Protein AF-A0AAE4AE62-F1 (afdb_monomer)

Structure (mmCIF, N/CA/C/O backbone):
data_AF-A0AAE4AE62-F1
#
_entry.id   AF-A0AAE4AE62-F1
#
loop_
_atom_site.group_PDB
_atom_site.id
_atom_site.type_symbol
_atom_site.label_atom_id
_atom_site.label_alt_id
_atom_site.label_comp_id
_atom_site.label_asym_id
_atom_site.label_entity_id
_atom_site.label_seq_id
_atom_site.pdbx_PDB_ins_code
_atom_site.Cartn_x
_atom_site.Cartn_y
_atom_site.Cartn_z
_atom_site.occupancy
_atom_site.B_iso_or_equiv
_atom_site.auth_seq_id
_atom_site.auth_comp_id
_atom_site.auth_asym_id
_atom_site.auth_atom_id
_atom_site.pdbx_PDB_model_num
ATOM 1 N N . MET A 1 1 ? 39.835 14.776 -26.359 1.00 42.72 1 MET A N 1
ATOM 2 C CA . MET A 1 1 ? 38.778 14.648 -25.340 1.00 42.72 1 MET A CA 1
ATOM 3 C C . MET A 1 1 ? 38.115 13.313 -25.581 1.00 42.72 1 MET A C 1
ATOM 5 O O . MET A 1 1 ? 37.508 13.139 -26.628 1.00 42.72 1 MET A O 1
ATOM 9 N N . SER A 1 2 ? 38.349 12.346 -24.704 1.00 44.84 2 SER A N 1
ATOM 10 C CA . SER A 1 2 ? 37.697 11.041 -24.767 1.00 44.84 2 SER A CA 1
ATOM 11 C C . SER A 1 2 ? 36.288 11.245 -24.219 1.00 44.84 2 SER A C 1
ATOM 13 O O . SER A 1 2 ? 36.142 11.428 -23.014 1.00 44.84 2 SER A O 1
ATOM 15 N N . GLY A 1 3 ? 35.283 11.349 -25.090 1.00 51.56 3 GLY A N 1
ATOM 16 C CA . GLY A 1 3 ? 33.893 11.339 -24.637 1.00 51.56 3 GLY A CA 1
ATOM 17 C C . GLY A 1 3 ? 33.632 9.995 -23.970 1.00 51.56 3 GLY A C 1
ATOM 18 O O . GLY A 1 3 ? 33.966 8.960 -24.553 1.00 51.56 3 GLY A O 1
ATOM 19 N N . GLU A 1 4 ? 33.123 9.997 -22.739 1.00 57.78 4 GLU A N 1
ATOM 20 C CA . GLU A 1 4 ? 32.576 8.764 -22.182 1.00 57.78 4 GLU A CA 1
ATOM 21 C C . GLU A 1 4 ? 31.488 8.258 -23.138 1.00 57.78 4 GLU A C 1
ATOM 23 O O . GLU A 1 4 ? 30.731 9.074 -23.671 1.00 57.78 4 GLU A O 1
ATOM 28 N N . PRO A 1 5 ? 31.436 6.945 -23.420 1.00 61.78 5 PRO A N 1
ATOM 29 C CA . PRO A 1 5 ? 30.383 6.398 -24.259 1.00 61.78 5 PRO A CA 1
ATOM 30 C C . PRO A 1 5 ? 29.024 6.750 -23.654 1.00 61.78 5 PRO A C 1
ATOM 32 O O . PRO A 1 5 ? 28.855 6.688 -22.435 1.00 61.78 5 PRO A O 1
ATOM 35 N N . GLU A 1 6 ? 28.080 7.115 -24.517 1.00 69.56 6 GLU A N 1
ATOM 36 C CA . GLU A 1 6 ? 26.687 7.361 -24.159 1.00 69.56 6 GLU A CA 1
ATOM 37 C C . GLU A 1 6 ? 26.155 6.157 -23.372 1.00 69.56 6 GLU A C 1
ATOM 39 O O . GLU A 1 6 ? 26.142 5.026 -23.866 1.00 69.56 6 GLU A O 1
ATOM 44 N N . ARG A 1 7 ? 25.813 6.372 -22.097 1.00 79.75 7 ARG A N 1
ATOM 45 C CA . ARG A 1 7 ? 25.319 5.304 -21.224 1.00 79.75 7 ARG A CA 1
ATOM 46 C C . ARG A 1 7 ? 23.818 5.427 -21.087 1.00 79.75 7 ARG A C 1
ATOM 48 O O . ARG A 1 7 ? 23.328 6.352 -20.443 1.00 79.75 7 ARG A O 1
ATOM 55 N N . HIS A 1 8 ? 23.111 4.459 -21.644 1.00 87.00 8 HIS A N 1
ATOM 56 C CA . HIS A 1 8 ? 21.685 4.303 -21.421 1.00 87.00 8 HIS A CA 1
ATOM 57 C C . HIS A 1 8 ? 21.413 3.606 -20.089 1.00 87.00 8 HIS A C 1
ATOM 59 O O . HIS A 1 8 ? 22.084 2.634 -19.730 1.00 87.00 8 HIS A O 1
ATOM 65 N N . VAL A 1 9 ? 20.401 4.097 -19.382 1.00 90.81 9 VAL A N 1
ATOM 66 C CA . VAL A 1 9 ? 19.820 3.480 -18.191 1.00 90.81 9 VAL A CA 1
ATOM 67 C C . VAL A 1 9 ? 18.365 3.169 -18.507 1.00 90.81 9 VAL A C 1
ATOM 69 O O . VAL A 1 9 ? 17.603 4.074 -18.838 1.00 90.81 9 VAL A O 1
ATOM 72 N N . ALA A 1 10 ? 17.978 1.900 -18.430 1.00 92.38 10 ALA A N 1
ATOM 73 C CA . ALA A 1 10 ? 16.589 1.495 -18.612 1.00 92.38 10 ALA A CA 1
ATOM 74 C C . ALA A 1 10 ? 15.890 1.340 -17.258 1.00 92.38 10 ALA A C 1
ATOM 76 O O . ALA A 1 10 ? 16.454 0.780 -16.318 1.00 92.38 10 ALA A O 1
ATOM 77 N N . PHE A 1 11 ? 14.646 1.792 -17.185 1.00 92.19 11 PHE A N 1
ATOM 78 C CA . PHE A 1 11 ? 13.755 1.642 -16.045 1.00 92.19 11 PHE A CA 1
ATOM 79 C C . PHE A 1 11 ? 12.583 0.771 -16.470 1.00 92.19 11 PHE A C 1
ATOM 81 O O . PHE A 1 11 ? 11.890 1.110 -17.422 1.00 92.19 11 PHE A O 1
ATOM 88 N N . VAL A 1 12 ? 12.382 -0.341 -15.774 1.00 91.38 12 VAL A N 1
ATOM 89 C CA . VAL A 1 12 ? 11.235 -1.236 -15.919 1.00 91.38 12 VAL A CA 1
ATOM 90 C C . VAL A 1 12 ? 10.326 -0.994 -14.723 1.00 91.38 12 VAL A C 1
ATOM 92 O O . VAL A 1 12 ? 10.722 -1.262 -13.588 1.00 91.38 12 VAL A O 1
ATOM 95 N N . VAL A 1 13 ? 9.139 -0.449 -14.961 1.00 89.06 13 VAL A N 1
ATOM 96 C CA . VAL A 1 13 ? 8.223 -0.007 -13.904 1.00 89.06 13 VAL A CA 1
ATOM 97 C C . VAL A 1 13 ? 6.939 -0.812 -13.985 1.00 89.06 13 VAL A C 1
ATOM 99 O O . VAL A 1 13 ? 6.422 -1.051 -15.074 1.00 89.06 13 VAL A O 1
ATOM 102 N N . GLU A 1 14 ? 6.445 -1.257 -12.832 1.00 84.38 14 GLU A N 1
ATOM 103 C CA . GLU A 1 14 ? 5.113 -1.848 -12.745 1.00 84.38 14 GLU A CA 1
ATOM 104 C C . GLU A 1 14 ? 4.047 -0.779 -13.013 1.00 84.38 14 GLU A C 1
ATOM 106 O O . GLU A 1 14 ? 3.964 0.227 -12.302 1.00 84.38 14 GLU A O 1
ATOM 111 N N . ASP A 1 15 ? 3.245 -1.005 -14.051 1.00 78.25 15 ASP A N 1
ATOM 112 C CA . ASP A 1 15 ? 2.165 -0.116 -14.450 1.00 78.25 15 ASP A CA 1
ATOM 113 C C . ASP A 1 15 ? 1.020 -0.175 -13.436 1.00 78.25 15 ASP A C 1
ATOM 115 O O . ASP A 1 15 ? 0.663 -1.232 -12.895 1.00 78.25 15 ASP A O 1
ATOM 119 N N . TRP A 1 16 ? 0.419 0.990 -13.216 1.00 69.44 16 TRP A N 1
ATOM 120 C CA . TRP A 1 16 ? -0.819 1.132 -12.470 1.00 69.44 16 TRP A CA 1
ATOM 121 C C . TRP A 1 16 ? -1.989 1.164 -13.449 1.00 69.44 16 TRP A C 1
ATOM 123 O O . TRP A 1 16 ? -1.907 1.733 -14.534 1.00 69.44 16 TRP A O 1
ATOM 133 N N . ASP A 1 17 ? -3.082 0.528 -13.063 1.00 63.50 17 ASP A N 1
ATOM 134 C CA . ASP A 1 17 ? -4.371 0.679 -13.710 1.00 63.50 17 ASP A CA 1
ATOM 135 C C . ASP A 1 17 ? -4.960 2.024 -13.260 1.00 63.50 17 ASP A C 1
ATOM 137 O O . ASP A 1 17 ? -5.364 2.175 -12.106 1.00 63.50 17 ASP A O 1
ATOM 141 N N . ASP A 1 18 ? -4.955 3.012 -14.158 1.00 61.44 18 ASP A N 1
ATOM 142 C CA . ASP A 1 18 ? -5.393 4.389 -13.878 1.00 61.44 18 ASP A CA 1
ATOM 143 C C . ASP A 1 18 ? -6.873 4.483 -13.470 1.00 61.44 18 ASP A C 1
ATOM 145 O O . ASP A 1 18 ? -7.277 5.432 -12.799 1.00 61.44 18 ASP A O 1
ATOM 149 N N . GLU A 1 19 ? -7.704 3.516 -13.872 1.00 55.38 19 GLU A N 1
ATOM 150 C CA . GLU A 1 19 ? -9.127 3.508 -13.520 1.00 55.38 19 GLU A CA 1
ATOM 151 C C . GLU A 1 19 ? -9.350 3.034 -12.085 1.00 55.38 19 GLU A C 1
ATOM 153 O O . GLU A 1 19 ? -10.320 3.434 -11.435 1.00 55.38 19 GLU A O 1
ATOM 158 N N . THR A 1 20 ? -8.473 2.162 -11.590 1.00 56.25 20 THR A N 1
ATOM 159 C CA . THR A 1 20 ? -8.689 1.458 -10.323 1.00 56.25 20 THR A CA 1
ATOM 160 C C . THR A 1 20 ? -7.623 1.708 -9.275 1.00 56.25 20 THR A C 1
ATOM 162 O O . THR A 1 20 ? -7.789 1.242 -8.146 1.00 56.25 20 THR A O 1
ATOM 165 N N . GLU A 1 21 ? -6.589 2.476 -9.626 1.00 58.06 21 GLU A N 1
ATOM 166 C CA . GLU A 1 21 ? -5.422 2.799 -8.803 1.00 58.06 21 GLU A CA 1
ATOM 167 C C . GLU A 1 21 ? -4.756 1.531 -8.240 1.00 58.06 21 GLU A C 1
ATOM 169 O O . GLU A 1 21 ? -4.328 1.475 -7.088 1.00 58.06 21 GLU A O 1
ATOM 174 N N . ARG A 1 22 ? -4.691 0.469 -9.051 1.00 60.53 22 ARG A N 1
ATOM 175 C CA . ARG A 1 22 ? -4.205 -0.867 -8.658 1.00 60.53 22 ARG A CA 1
ATOM 176 C C . ARG A 1 22 ? -3.077 -1.338 -9.568 1.00 60.53 22 ARG A C 1
ATOM 178 O O . ARG A 1 22 ? -2.918 -0.830 -10.667 1.00 60.53 22 ARG A O 1
ATOM 185 N N . LEU A 1 23 ? -2.284 -2.319 -9.135 1.00 63.97 23 LEU A N 1
ATOM 186 C CA . LEU A 1 23 ? -1.161 -2.812 -9.941 1.00 63.97 23 LEU A CA 1
ATOM 187 C C . LEU A 1 23 ? -1.691 -3.610 -11.136 1.00 63.97 23 LEU A C 1
ATOM 189 O O . LEU A 1 23 ? -2.383 -4.617 -10.965 1.00 63.97 23 LEU A O 1
ATOM 193 N N . ALA A 1 24 ? -1.349 -3.199 -12.354 1.00 65.88 24 ALA A N 1
ATOM 194 C CA . ALA A 1 24 ? -1.834 -3.845 -13.572 1.00 65.88 24 ALA A CA 1
ATOM 195 C C . ALA A 1 24 ? -1.176 -5.214 -13.814 1.00 65.88 24 ALA A C 1
ATOM 197 O O . ALA A 1 24 ? -1.647 -5.981 -14.657 1.00 65.88 24 ALA A O 1
ATOM 198 N N . ALA A 1 25 ? -0.112 -5.539 -13.060 1.00 71.69 25 ALA A N 1
ATOM 199 C CA . ALA A 1 25 ? 0.750 -6.699 -13.284 1.00 71.69 25 ALA A CA 1
ATOM 200 C C . ALA A 1 25 ? 1.355 -6.728 -14.697 1.00 71.69 25 ALA A C 1
ATOM 202 O O . ALA A 1 25 ? 1.573 -7.784 -15.298 1.00 71.69 25 ALA A O 1
ATOM 203 N N . ARG A 1 26 ? 1.582 -5.530 -15.224 1.00 81.31 26 ARG A N 1
ATOM 204 C CA . ARG A 1 26 ? 2.147 -5.242 -16.530 1.00 81.31 26 ARG A CA 1
ATOM 205 C C . ARG A 1 26 ? 3.194 -4.162 -16.357 1.00 81.31 26 ARG A C 1
ATOM 207 O O . ARG A 1 26 ? 3.229 -3.498 -15.323 1.00 81.31 26 ARG A O 1
ATOM 214 N N . PHE A 1 27 ? 4.080 -4.065 -17.330 1.00 87.69 27 PHE A N 1
ATOM 215 C CA . PHE A 1 27 ? 5.293 -3.289 -17.194 1.00 87.69 27 PHE A CA 1
ATOM 216 C C . PHE A 1 27 ? 5.465 -2.352 -18.370 1.00 87.69 27 PHE A C 1
ATOM 218 O O . PHE A 1 27 ? 5.236 -2.724 -19.527 1.00 87.69 27 PHE A O 1
ATOM 225 N N . SER A 1 28 ? 5.947 -1.162 -18.049 1.00 90.69 28 SER A N 1
ATOM 226 C CA . SER A 1 28 ? 6.454 -0.205 -19.010 1.00 90.69 28 SER A CA 1
ATOM 227 C C . SER A 1 28 ? 7.961 -0.075 -18.880 1.00 90.69 28 SER A C 1
ATOM 229 O O . SER A 1 28 ? 8.550 -0.293 -17.815 1.00 90.69 28 SER A O 1
ATOM 231 N N . VAL A 1 29 ? 8.602 0.250 -20.000 1.00 93.56 29 VAL A N 1
ATOM 232 C CA . VAL A 1 29 ? 10.033 0.536 -20.035 1.00 93.56 29 VAL A CA 1
ATOM 233 C C . VAL A 1 29 ? 10.259 1.967 -20.489 1.00 93.56 29 VAL A C 1
ATOM 235 O O . VAL A 1 29 ? 9.702 2.388 -21.498 1.00 93.56 29 VAL A O 1
ATOM 238 N N . THR A 1 30 ? 11.141 2.686 -19.805 1.00 93.75 30 THR A N 1
ATOM 239 C CA . THR A 1 30 ? 11.681 3.968 -20.275 1.00 93.75 30 THR A CA 1
ATOM 240 C C . THR A 1 30 ? 13.199 3.900 -20.259 1.00 93.75 30 THR A C 1
ATOM 242 O O . THR A 1 30 ? 13.797 3.387 -19.314 1.00 93.75 30 THR A O 1
ATOM 245 N N . VAL A 1 31 ? 13.843 4.412 -21.304 1.00 92.06 31 VAL A N 1
ATOM 246 C CA . VAL A 1 31 ? 15.303 4.515 -21.388 1.00 92.06 31 VAL A CA 1
ATOM 247 C C . VAL A 1 31 ? 15.700 5.974 -21.255 1.00 92.06 31 VAL A C 1
ATOM 249 O O . VAL A 1 31 ? 15.157 6.826 -21.950 1.00 92.06 31 VAL A O 1
ATOM 252 N N . GLN A 1 32 ? 16.658 6.254 -20.377 1.00 91.06 32 GLN A N 1
ATOM 253 C CA . GLN A 1 32 ? 17.258 7.572 -20.200 1.00 91.06 32 GLN A CA 1
ATOM 254 C C . GLN A 1 32 ? 18.726 7.549 -20.620 1.00 91.06 32 GLN A C 1
ATOM 256 O O . GLN A 1 32 ? 19.455 6.591 -20.349 1.00 91.06 32 GLN A O 1
ATOM 261 N N . VAL A 1 33 ? 19.169 8.630 -21.249 1.00 85.44 33 VAL A N 1
ATOM 262 C CA . VAL A 1 33 ? 20.564 8.919 -21.560 1.00 85.44 33 VAL A CA 1
ATOM 263 C C . VAL A 1 33 ? 21.187 9.582 -20.337 1.00 85.44 33 VAL A C 1
ATOM 265 O O . VAL A 1 33 ? 20.749 10.633 -19.866 1.00 85.44 33 VAL A O 1
ATOM 268 N N . ARG A 1 34 ? 22.219 8.955 -19.768 1.00 76.12 34 ARG A N 1
ATOM 269 C CA . ARG A 1 34 ? 22.852 9.458 -18.548 1.00 76.12 34 ARG A CA 1
ATOM 270 C C . ARG A 1 34 ? 23.469 10.839 -18.784 1.00 76.12 34 ARG A C 1
ATOM 272 O O . ARG A 1 34 ? 24.372 10.985 -19.599 1.00 76.12 34 ARG A O 1
ATOM 279 N N . GLY A 1 35 ? 23.055 11.811 -17.972 1.00 71.62 35 GLY A N 1
ATOM 280 C CA . GLY A 1 35 ? 23.570 13.184 -18.020 1.00 71.62 35 GLY A CA 1
ATOM 281 C C . GLY A 1 35 ? 22.724 14.142 -18.857 1.00 71.62 35 GLY A C 1
ATOM 282 O O . GLY A 1 35 ? 23.016 15.335 -18.867 1.00 71.62 35 GLY A O 1
ATOM 283 N N . GLU A 1 36 ? 21.655 13.653 -19.485 1.00 75.12 36 GLU A N 1
ATOM 284 C CA . GLU A 1 36 ? 20.690 14.476 -20.207 1.00 75.12 36 GLU A CA 1
ATOM 285 C C . GLU A 1 36 ? 19.349 14.461 -19.471 1.00 75.12 36 GLU A C 1
ATOM 287 O O . GLU A 1 36 ? 18.783 13.404 -19.215 1.00 75.12 36 GLU A O 1
ATOM 292 N N . ALA A 1 37 ? 18.841 15.641 -19.105 1.00 63.50 37 ALA A N 1
ATOM 293 C CA . ALA A 1 37 ? 17.560 15.752 -18.401 1.00 63.50 37 ALA A CA 1
ATOM 294 C C . ALA A 1 37 ? 16.364 15.360 -19.291 1.00 63.50 37 ALA A C 1
ATOM 296 O O . ALA A 1 37 ? 15.383 14.827 -18.783 1.00 63.50 37 ALA A O 1
ATOM 297 N N . ASP A 1 38 ? 16.488 15.573 -20.605 1.00 69.00 38 ASP A N 1
ATOM 298 C CA . ASP A 1 38 ? 15.434 15.339 -21.602 1.00 69.00 38 ASP A CA 1
ATOM 299 C C . ASP A 1 38 ? 15.824 14.267 -22.644 1.00 69.00 38 ASP A C 1
ATOM 301 O O . ASP A 1 38 ? 15.109 14.045 -23.622 1.00 69.00 38 ASP A O 1
ATOM 305 N N . GLY A 1 39 ? 16.972 13.607 -22.457 1.00 70.69 39 GLY A N 1
ATOM 306 C CA . GLY A 1 39 ? 17.463 12.553 -23.341 1.00 70.69 39 GLY A CA 1
ATOM 307 C C . GLY A 1 39 ? 16.863 11.219 -22.928 1.00 70.69 39 GLY A C 1
ATOM 308 O O . GLY A 1 39 ? 17.369 10.557 -22.027 1.00 70.69 39 GLY A O 1
ATOM 309 N N . GLY A 1 40 ? 15.758 10.815 -23.542 1.00 84.69 40 GLY A N 1
ATOM 310 C CA . GLY A 1 40 ? 15.146 9.523 -23.259 1.00 84.69 40 GLY A CA 1
ATOM 311 C C . GLY A 1 40 ? 14.084 9.131 -24.272 1.00 84.69 40 GLY A C 1
ATOM 312 O O . GLY A 1 40 ? 13.625 9.950 -25.068 1.00 84.69 40 GLY A O 1
ATOM 313 N N . PHE A 1 41 ? 13.708 7.857 -24.260 1.00 90.81 41 PHE A N 1
ATOM 314 C CA . PHE A 1 41 ? 12.634 7.336 -25.097 1.00 90.81 41 PHE A CA 1
ATOM 315 C C . PHE A 1 41 ? 11.856 6.234 -24.386 1.00 90.81 41 PHE A C 1
ATOM 317 O O . PHE A 1 41 ? 12.392 5.480 -23.568 1.00 90.81 41 PHE A O 1
ATOM 324 N N . ASP A 1 42 ? 10.578 6.140 -24.737 1.00 93.06 42 ASP A N 1
ATOM 325 C CA . ASP A 1 42 ? 9.689 5.111 -24.223 1.00 93.06 42 ASP A CA 1
ATOM 326 C C . ASP A 1 42 ? 9.873 3.797 -24.984 1.00 93.06 42 ASP A C 1
ATOM 328 O O . ASP A 1 42 ? 10.040 3.759 -26.207 1.00 93.06 42 ASP A O 1
ATOM 332 N N . GLY A 1 43 ? 9.841 2.709 -24.227 1.00 92.25 43 GLY A N 1
ATOM 333 C CA . GLY A 1 43 ? 9.811 1.342 -24.709 1.00 92.25 43 GLY A CA 1
ATOM 334 C C . GLY A 1 43 ? 8.394 0.762 -24.730 1.00 92.25 43 GLY A C 1
ATOM 335 O O . GLY A 1 43 ? 7.409 1.506 -24.786 1.00 92.25 43 GLY A O 1
ATOM 336 N N . PRO A 1 44 ? 8.270 -0.577 -24.720 1.00 89.44 44 PRO A N 1
ATOM 337 C CA . PRO A 1 44 ? 6.976 -1.234 -24.631 1.00 89.44 44 PRO A CA 1
ATOM 338 C C . PRO A 1 44 ? 6.264 -0.856 -23.330 1.00 89.44 44 PRO A C 1
ATOM 340 O O . PRO A 1 44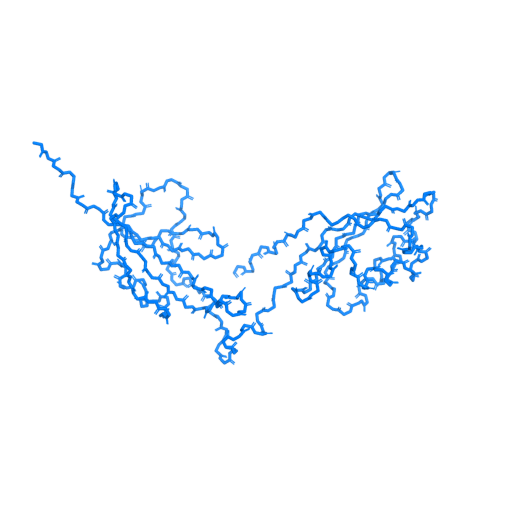 ? 6.893 -0.565 -22.311 1.00 89.44 44 PRO A O 1
ATOM 343 N N . ARG A 1 45 ? 4.936 -0.869 -23.394 1.00 90.31 45 ARG A N 1
ATOM 344 C CA . ARG A 1 45 ? 4.019 -0.643 -22.275 1.00 90.31 45 ARG A CA 1
ATOM 345 C C . ARG A 1 45 ? 3.041 -1.798 -22.231 1.00 90.31 45 ARG A C 1
ATOM 347 O O . ARG A 1 45 ? 2.800 -2.407 -23.274 1.00 90.31 45 ARG A O 1
ATOM 354 N N . ASP A 1 46 ? 2.440 -2.043 -21.073 1.00 82.69 46 ASP A N 1
ATOM 355 C CA . ASP A 1 46 ? 1.389 -3.052 -20.947 1.00 82.69 46 ASP A CA 1
ATOM 356 C C . ASP A 1 46 ? 1.876 -4.492 -21.251 1.00 82.69 46 ASP A C 1
ATOM 358 O O . ASP A 1 46 ? 1.086 -5.367 -21.611 1.00 82.69 46 ASP A O 1
ATOM 362 N N . VAL A 1 47 ? 3.183 -4.756 -21.107 1.00 83.75 47 VAL A N 1
ATOM 363 C CA . VAL A 1 47 ? 3.801 -6.056 -21.432 1.00 83.75 47 VAL A CA 1
ATOM 364 C C . VAL A 1 47 ? 4.154 -6.869 -20.179 1.00 83.75 47 VAL A C 1
ATOM 366 O O . VAL A 1 47 ? 4.307 -6.306 -19.091 1.00 83.75 47 VAL A O 1
ATOM 369 N N . PRO A 1 48 ? 4.298 -8.204 -20.285 1.00 85.06 48 PRO A N 1
ATOM 370 C CA . PRO A 1 48 ? 4.830 -9.025 -19.200 1.00 85.06 48 PRO A CA 1
ATOM 371 C C . PRO A 1 48 ? 6.252 -8.609 -18.788 1.00 85.06 48 PRO A C 1
ATOM 373 O O . PRO A 1 48 ? 7.044 -8.159 -19.615 1.00 85.06 48 PRO A O 1
ATOM 376 N N . LEU A 1 49 ? 6.610 -8.844 -17.520 1.00 84.81 49 LEU A N 1
ATOM 377 C CA . LEU A 1 49 ? 7.916 -8.463 -16.964 1.00 84.81 49 LEU A CA 1
ATOM 378 C C . LEU A 1 49 ? 9.106 -9.010 -17.761 1.00 84.81 49 LEU A C 1
ATOM 380 O O . LEU A 1 49 ? 10.061 -8.284 -18.012 1.00 84.81 49 LEU A O 1
ATOM 384 N N . GLU A 1 50 ? 9.055 -10.282 -18.154 1.00 87.12 50 GLU A N 1
ATOM 385 C CA . GLU A 1 50 ? 10.147 -10.922 -18.899 1.00 87.12 50 GLU A CA 1
ATOM 386 C C . GLU A 1 50 ? 10.373 -10.260 -20.263 1.00 87.12 50 GLU A C 1
ATOM 388 O O . GLU A 1 50 ? 11.514 -10.075 -20.686 1.00 87.12 50 GLU A O 1
ATOM 393 N N . GLU A 1 51 ? 9.295 -9.837 -20.928 1.00 89.56 51 GLU A N 1
ATOM 394 C CA . GLU A 1 51 ? 9.373 -9.103 -22.192 1.00 89.56 51 GLU A CA 1
ATOM 395 C C . GLU A 1 51 ? 9.983 -7.711 -21.979 1.00 89.56 51 GLU A C 1
ATOM 397 O O . GLU A 1 51 ? 10.906 -7.323 -22.700 1.00 89.56 51 GLU A O 1
ATOM 402 N N . ALA A 1 52 ? 9.540 -6.994 -20.941 1.00 91.75 52 ALA A N 1
ATOM 403 C CA . ALA A 1 52 ? 10.102 -5.699 -20.564 1.00 91.75 52 ALA A CA 1
ATOM 404 C C . ALA A 1 52 ? 11.603 -5.792 -20.225 1.00 91.75 52 ALA A C 1
ATOM 406 O O . ALA A 1 52 ? 12.405 -4.991 -20.711 1.00 91.75 52 ALA A O 1
ATOM 407 N N . LEU A 1 53 ? 12.005 -6.795 -19.436 1.00 91.25 53 LEU A N 1
ATOM 408 C CA . LEU A 1 53 ? 13.397 -7.036 -19.050 1.00 91.25 53 LEU A CA 1
ATOM 409 C C . LEU A 1 53 ? 14.276 -7.400 -20.245 1.00 91.25 53 LEU A C 1
ATOM 411 O O . LEU A 1 53 ? 15.387 -6.876 -20.360 1.00 91.25 53 LEU A O 1
ATOM 415 N N . ALA A 1 54 ? 13.803 -8.286 -21.124 1.00 91.94 54 ALA A N 1
ATOM 416 C CA . ALA A 1 54 ? 14.524 -8.650 -22.339 1.00 91.94 54 ALA A CA 1
ATOM 417 C C . ALA A 1 54 ? 14.759 -7.413 -23.215 1.00 91.94 54 ALA A C 1
ATOM 419 O O . ALA A 1 54 ? 15.899 -7.109 -23.567 1.00 91.94 54 ALA A O 1
ATOM 420 N N . TRP A 1 55 ? 13.701 -6.637 -23.468 1.00 94.81 55 TRP A N 1
ATOM 421 C CA . TRP A 1 55 ? 1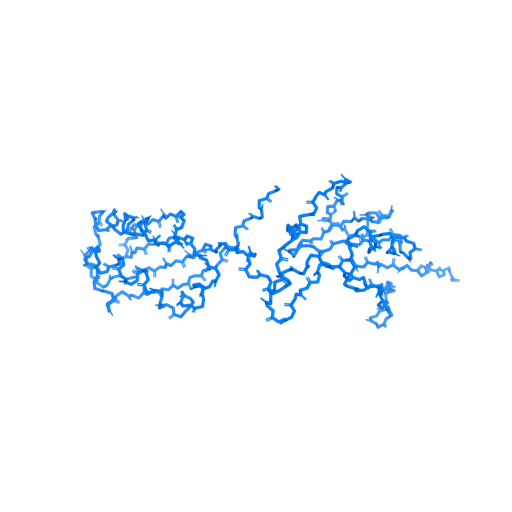3.782 -5.425 -24.278 1.00 94.81 55 TRP A CA 1
ATOM 422 C C . TRP A 1 55 ? 14.731 -4.374 -23.677 1.00 94.81 55 TRP A C 1
ATOM 424 O O . TRP A 1 55 ? 15.510 -3.754 -24.409 1.00 94.81 55 TRP A O 1
ATOM 434 N N . ALA A 1 56 ? 14.697 -4.189 -22.351 1.00 94.19 56 ALA A N 1
ATOM 435 C CA . ALA A 1 56 ? 15.544 -3.239 -21.631 1.00 94.19 56 ALA A CA 1
ATOM 436 C C . ALA A 1 56 ? 17.032 -3.619 -21.698 1.00 94.19 56 ALA A C 1
ATOM 438 O O . ALA A 1 56 ? 17.879 -2.774 -21.997 1.00 94.19 56 ALA A O 1
ATOM 439 N N . ARG A 1 57 ? 17.355 -4.900 -21.473 1.00 93.31 57 ARG A N 1
ATOM 440 C CA . ARG A 1 57 ? 18.735 -5.422 -21.471 1.00 93.31 57 ARG A CA 1
ATOM 441 C C . ARG A 1 57 ? 19.409 -5.365 -22.839 1.00 93.31 57 ARG A C 1
ATOM 443 O O . ARG A 1 57 ? 20.629 -5.263 -22.910 1.00 93.31 57 ARG A O 1
ATOM 450 N N . GLU A 1 58 ? 18.638 -5.399 -23.921 1.00 93.31 58 GLU A N 1
ATOM 451 C CA . GLU A 1 58 ? 19.162 -5.189 -25.276 1.00 93.31 58 GLU A CA 1
ATOM 452 C C . GLU A 1 58 ? 19.641 -3.748 -25.523 1.00 93.31 58 GLU A C 1
ATOM 454 O O . GLU A 1 58 ? 20.426 -3.512 -26.440 1.00 93.31 58 GLU A O 1
ATOM 459 N N . ARG A 1 59 ? 19.153 -2.774 -24.742 1.00 93.56 59 ARG A N 1
ATOM 460 C CA . ARG A 1 59 ? 19.318 -1.333 -25.016 1.00 93.56 59 ARG A CA 1
ATOM 461 C C . ARG A 1 59 ? 20.127 -0.587 -23.964 1.00 93.56 59 ARG A C 1
ATOM 463 O O . ARG A 1 59 ? 20.659 0.482 -24.264 1.00 93.56 59 ARG A O 1
ATOM 470 N N . ALA A 1 60 ? 20.233 -1.141 -22.761 1.00 91.19 60 ALA A N 1
ATOM 471 C CA . ALA A 1 60 ? 20.972 -0.560 -21.654 1.00 91.19 60 ALA A CA 1
ATOM 472 C C . ALA A 1 60 ? 21.752 -1.637 -20.889 1.00 91.19 60 ALA A C 1
ATOM 474 O O . ALA A 1 60 ? 21.236 -2.717 -20.601 1.00 91.19 60 ALA A O 1
ATOM 475 N N . THR A 1 61 ? 22.995 -1.325 -20.512 1.00 89.06 61 THR A N 1
ATOM 476 C CA . THR A 1 61 ? 23.783 -2.181 -19.606 1.00 89.06 61 THR A CA 1
ATOM 477 C C . THR A 1 61 ? 23.338 -2.018 -18.155 1.00 89.06 61 THR A C 1
ATOM 479 O O . THR A 1 61 ? 23.451 -2.952 -17.362 1.00 89.06 61 THR A O 1
ATOM 482 N N . VAL A 1 62 ? 22.774 -0.857 -17.817 1.00 90.69 62 VAL A N 1
ATOM 483 C CA . VAL A 1 62 ? 22.175 -0.551 -16.518 1.00 90.69 62 VAL A CA 1
ATOM 484 C C . VAL A 1 62 ? 20.664 -0.656 -16.662 1.00 90.69 62 VAL A C 1
ATOM 486 O O . VAL A 1 62 ? 20.052 0.109 -17.406 1.00 90.69 62 VAL A O 1
ATOM 489 N N . VAL A 1 63 ? 20.058 -1.598 -15.948 1.00 92.38 63 VAL A N 1
ATOM 490 C CA . VAL A 1 63 ? 18.606 -1.789 -15.939 1.00 92.38 63 VAL A CA 1
ATOM 491 C C . VAL A 1 63 ? 18.139 -1.775 -14.497 1.00 92.38 63 VAL A C 1
ATOM 493 O O . VAL A 1 63 ? 18.646 -2.550 -13.683 1.00 92.38 63 VAL A O 1
ATOM 496 N N . TYR A 1 64 ? 17.180 -0.912 -14.189 1.00 91.88 64 TYR A N 1
ATOM 497 C CA . TYR A 1 64 ? 16.516 -0.862 -12.900 1.00 91.88 64 TYR A CA 1
ATOM 498 C C . TYR A 1 64 ? 15.087 -1.370 -13.017 1.00 91.88 64 TYR A C 1
ATOM 500 O O . TYR A 1 64 ? 14.362 -0.964 -13.918 1.00 91.88 64 TYR A O 1
ATOM 508 N N . VAL A 1 65 ? 14.678 -2.227 -12.087 1.00 88.69 65 VAL A N 1
ATOM 509 C CA . VAL A 1 65 ? 13.283 -2.651 -11.934 1.00 88.69 65 VAL A CA 1
ATOM 510 C C . VAL A 1 65 ? 12.701 -1.928 -10.731 1.00 88.69 65 VAL A C 1
ATOM 512 O O . VAL A 1 65 ? 13.348 -1.890 -9.684 1.00 88.69 65 VAL A O 1
ATOM 515 N N . GLN A 1 66 ? 11.510 -1.351 -10.868 1.00 86.69 66 GLN A N 1
ATOM 516 C CA . GLN A 1 66 ? 10.792 -0.683 -9.788 1.00 86.69 66 GLN A CA 1
ATOM 517 C C . GLN A 1 66 ? 9.453 -1.377 -9.526 1.00 86.69 66 GLN A C 1
ATOM 519 O O . GLN A 1 66 ? 8.562 -1.355 -10.372 1.00 86.69 66 GLN A O 1
ATOM 524 N N . LEU A 1 67 ? 9.314 -1.951 -8.329 1.00 76.88 67 LEU A N 1
ATOM 525 C CA . LEU A 1 67 ? 8.110 -2.635 -7.837 1.00 76.88 67 LEU A CA 1
ATOM 526 C C . LEU A 1 67 ? 7.765 -2.103 -6.453 1.00 76.88 67 LEU A C 1
ATOM 528 O O . LEU A 1 67 ? 8.634 -2.038 -5.583 1.00 76.88 67 LEU A O 1
ATOM 532 N N . GLY A 1 68 ? 6.505 -1.727 -6.231 1.00 68.81 68 GLY A N 1
ATOM 533 C CA . GLY A 1 68 ? 6.026 -1.343 -4.897 1.00 68.81 68 GLY A CA 1
ATOM 534 C C . GLY A 1 68 ? 6.840 -0.241 -4.198 1.00 68.81 68 GLY A C 1
ATOM 535 O O . GLY A 1 68 ? 6.881 -0.203 -2.974 1.00 68.81 68 GLY A O 1
ATOM 536 N N . GLY A 1 69 ? 7.515 0.632 -4.956 1.00 70.06 69 GLY A N 1
ATOM 537 C CA . GLY A 1 69 ? 8.372 1.698 -4.421 1.00 70.06 69 GLY A CA 1
ATOM 538 C C . GLY A 1 69 ? 9.820 1.296 -4.108 1.00 70.06 69 GLY A C 1
ATOM 539 O O . GLY A 1 69 ? 10.624 2.171 -3.796 1.00 70.06 69 GLY A O 1
ATOM 540 N N . GLN A 1 70 ? 10.182 0.019 -4.240 1.00 76.88 70 GLN A N 1
ATOM 541 C CA . GLN A 1 70 ? 11.563 -0.456 -4.136 1.00 76.88 70 GLN A CA 1
ATOM 542 C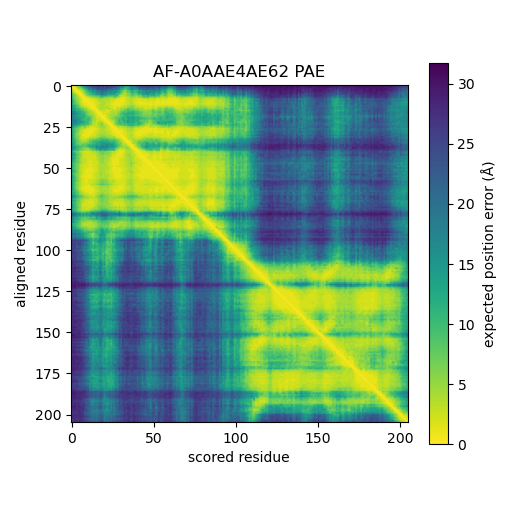 C . GLN A 1 70 ? 12.195 -0.589 -5.529 1.00 76.88 70 GLN A C 1
ATOM 544 O O . GLN A 1 70 ? 11.497 -0.735 -6.536 1.00 76.88 70 GLN A O 1
ATOM 549 N N . ARG A 1 71 ? 13.528 -0.480 -5.590 1.00 84.56 71 ARG A N 1
ATOM 550 C CA . ARG A 1 71 ? 14.321 -0.549 -6.820 1.00 84.56 71 ARG A CA 1
ATOM 551 C C . ARG A 1 71 ? 15.342 -1.680 -6.734 1.00 84.56 71 ARG A C 1
ATOM 553 O O . ARG A 1 71 ? 16.004 -1.829 -5.711 1.00 84.56 71 ARG A O 1
ATOM 560 N N . TRP A 1 72 ? 15.515 -2.397 -7.838 1.00 88.12 72 TRP A N 1
ATOM 561 C CA . TRP A 1 72 ? 16.503 -3.464 -7.999 1.00 88.12 72 TRP A CA 1
ATOM 562 C C . TRP A 1 72 ? 17.323 -3.272 -9.269 1.00 88.12 72 TRP A C 1
ATOM 564 O O . TRP A 1 72 ? 16.843 -2.688 -10.239 1.00 88.12 72 TRP A O 1
ATOM 574 N N . SER A 1 73 ? 18.542 -3.807 -9.293 1.00 91.25 73 SER A N 1
ATOM 575 C CA . SER A 1 73 ? 19.404 -3.816 -10.474 1.00 91.25 73 SER A CA 1
ATOM 576 C C . SER A 1 73 ? 19.286 -5.132 -11.246 1.00 91.25 73 SER A C 1
ATOM 578 O O . SER A 1 73 ? 19.639 -6.191 -10.735 1.00 91.25 73 SER A O 1
ATOM 580 N N . ALA A 1 74 ? 18.816 -5.069 -12.491 1.00 90.44 74 ALA A N 1
ATOM 581 C CA . ALA A 1 74 ? 18.632 -6.213 -13.389 1.00 90.44 74 ALA A CA 1
ATOM 582 C C . ALA A 1 74 ? 19.545 -6.179 -14.629 1.00 90.44 74 ALA A C 1
ATOM 584 O O . ALA A 1 74 ? 19.432 -7.052 -15.498 1.00 90.44 74 ALA A O 1
ATOM 585 N N . GLY A 1 75 ? 20.407 -5.163 -14.731 1.00 86.62 75 GLY A N 1
ATOM 586 C CA . GLY A 1 75 ? 21.357 -4.985 -15.827 1.00 86.62 75 GLY A CA 1
ATOM 587 C C . GLY A 1 75 ? 22.640 -5.798 -15.648 1.00 86.62 75 GLY A C 1
ATOM 588 O O . GLY A 1 75 ? 22.880 -6.400 -14.601 1.00 86.62 75 GLY A O 1
ATOM 589 N N . SER A 1 76 ? 23.487 -5.790 -16.676 1.00 84.62 76 SER A N 1
ATOM 590 C CA . SER A 1 76 ? 24.841 -6.353 -16.611 1.00 84.62 76 SER A CA 1
ATOM 591 C C . SER A 1 76 ? 25.808 -5.464 -15.815 1.00 84.62 76 SER A C 1
ATOM 593 O O . SER A 1 76 ? 26.791 -5.958 -15.264 1.00 84.62 76 SER A O 1
ATOM 595 N N . GLU A 1 77 ? 25.513 -4.166 -15.702 1.00 83.56 77 GLU A N 1
ATOM 596 C CA . GLU A 1 77 ? 26.196 -3.219 -14.822 1.00 83.56 77 GLU A CA 1
ATOM 597 C C . GLU A 1 77 ? 25.352 -2.943 -13.571 1.00 83.56 77 GLU A C 1
ATOM 599 O O . GLU A 1 77 ? 24.436 -2.123 -13.581 1.00 83.56 77 GLU A O 1
ATOM 604 N N . SER A 1 78 ? 25.695 -3.597 -12.460 1.00 60.91 78 SER A N 1
ATOM 605 C CA . SER A 1 78 ? 24.967 -3.477 -11.189 1.00 60.91 78 SER A CA 1
ATOM 606 C C . SER A 1 78 ? 25.443 -2.351 -10.262 1.00 60.91 78 SER A C 1
ATOM 608 O O . SER A 1 78 ? 24.866 -2.125 -9.205 1.00 60.91 78 SER A O 1
ATOM 610 N N . ARG A 1 79 ? 26.502 -1.618 -10.633 1.00 58.03 79 ARG A N 1
ATOM 611 C CA . ARG A 1 79 ? 27.247 -0.720 -9.724 1.00 58.03 79 ARG A CA 1
ATOM 612 C C . ARG A 1 79 ? 27.074 0.778 -9.986 1.00 58.03 79 ARG A C 1
ATOM 614 O O . ARG A 1 79 ? 27.984 1.549 -9.683 1.00 58.03 79 ARG A O 1
ATOM 621 N N . VAL A 1 80 ? 25.963 1.211 -10.575 1.00 58.44 80 VAL A N 1
ATOM 622 C CA . VAL A 1 80 ? 25.781 2.646 -10.867 1.00 58.44 80 VAL A CA 1
ATOM 623 C C . VAL A 1 80 ? 25.287 3.435 -9.651 1.00 58.44 80 VAL A C 1
ATOM 625 O O . VAL A 1 80 ? 25.681 4.589 -9.492 1.00 58.44 80 VAL A O 1
ATOM 628 N N . GLU A 1 81 ? 24.551 2.803 -8.735 1.00 67.25 81 GLU A N 1
ATOM 629 C CA . GLU A 1 81 ? 24.056 3.421 -7.499 1.00 67.25 81 GLU A CA 1
ATOM 630 C C . GLU A 1 81 ? 24.334 2.514 -6.290 1.00 67.25 81 GLU A C 1
ATOM 632 O O . GLU A 1 81 ? 24.076 1.311 -6.316 1.00 67.25 81 GLU A O 1
ATOM 637 N N . GLN A 1 82 ? 24.898 3.084 -5.221 1.00 70.25 82 GLN A N 1
ATOM 638 C CA . GLN A 1 82 ? 25.105 2.358 -3.965 1.00 70.25 82 GLN A CA 1
ATOM 639 C C . GLN A 1 82 ? 23.760 2.132 -3.263 1.00 70.25 82 GLN A C 1
ATOM 641 O O . GLN A 1 82 ? 22.953 3.052 -3.175 1.00 70.25 82 GLN A O 1
ATOM 646 N N . GLY A 1 83 ? 23.552 0.931 -2.719 1.00 75.00 83 GLY A N 1
ATOM 647 C CA . GLY A 1 83 ? 22.359 0.601 -1.930 1.00 75.00 83 GLY A CA 1
ATOM 648 C C . GLY A 1 83 ? 21.164 0.077 -2.730 1.00 75.00 83 GLY A C 1
ATOM 649 O O . GLY A 1 83 ? 20.088 -0.054 -2.160 1.00 75.00 83 GLY A O 1
ATOM 650 N N . ILE A 1 84 ? 21.339 -0.231 -4.019 1.00 80.38 84 ILE A N 1
ATOM 651 C CA . ILE A 1 84 ? 20.340 -0.957 -4.812 1.00 80.38 84 ILE A CA 1
ATOM 652 C C . ILE A 1 84 ? 20.659 -2.451 -4.778 1.00 80.38 84 ILE A C 1
ATOM 654 O O . ILE A 1 84 ? 21.774 -2.857 -5.115 1.00 80.38 84 ILE A O 1
ATOM 658 N N . ASP A 1 85 ? 19.668 -3.260 -4.412 1.00 82.06 85 ASP A N 1
ATOM 659 C CA . ASP A 1 85 ? 19.796 -4.714 -4.386 1.00 82.06 85 ASP A CA 1
ATOM 660 C C . ASP A 1 85 ? 19.809 -5.308 -5.800 1.00 82.06 85 ASP A C 1
ATOM 662 O O . ASP A 1 85 ? 19.178 -4.797 -6.730 1.00 82.06 85 ASP A O 1
ATOM 666 N N . GLN A 1 86 ? 20.522 -6.421 -5.974 1.00 85.19 86 GLN A N 1
ATOM 667 C CA . GLN A 1 86 ? 20.497 -7.169 -7.229 1.00 85.19 86 GLN A CA 1
ATOM 668 C C . GLN A 1 86 ? 19.109 -7.788 -7.432 1.00 85.19 86 GLN A C 1
ATOM 670 O O . GLN A 1 86 ? 18.527 -8.343 -6.500 1.00 85.19 86 GLN A O 1
ATOM 675 N N . TRP A 1 87 ? 18.606 -7.734 -8.663 1.00 83.06 87 TRP A N 1
ATOM 676 C CA . TRP A 1 87 ? 17.410 -8.461 -9.063 1.00 83.06 87 TRP A CA 1
ATOM 677 C C . TRP A 1 87 ? 17.630 -9.968 -8.853 1.00 83.06 87 TRP A C 1
ATOM 679 O O . TRP A 1 87 ? 18.562 -10.521 -9.450 1.00 83.06 87 TRP A O 1
ATOM 689 N N . PRO A 1 88 ? 16.815 -10.648 -8.032 1.00 74.00 88 PRO A N 1
ATOM 690 C CA . PRO A 1 88 ? 16.921 -12.085 -7.852 1.00 74.00 88 PRO A CA 1
ATOM 691 C C . PRO A 1 88 ? 16.510 -12.795 -9.145 1.00 74.00 88 PRO A C 1
ATOM 693 O O . PRO A 1 88 ? 15.402 -12.611 -9.653 1.00 74.00 88 PRO A O 1
ATOM 696 N N . GLU A 1 89 ? 17.386 -13.642 -9.686 1.00 67.38 89 GLU A N 1
ATOM 697 C CA . GLU A 1 89 ? 16.994 -14.535 -10.778 1.00 67.38 89 GLU A CA 1
ATOM 698 C C . GLU A 1 89 ? 15.862 -15.458 -10.313 1.00 67.38 89 GLU A C 1
ATOM 700 O O . GLU A 1 89 ? 15.940 -16.072 -9.249 1.00 67.38 89 GLU A O 1
ATOM 705 N N . GLY A 1 90 ? 14.790 -15.537 -11.104 1.00 56.12 90 GLY A N 1
ATOM 706 C CA . GLY A 1 90 ? 13.613 -16.324 -10.748 1.00 56.12 90 GLY A CA 1
ATOM 707 C C . GLY A 1 90 ? 12.767 -15.721 -9.625 1.00 56.12 90 GLY A C 1
ATOM 708 O O . GLY A 1 90 ? 11.939 -16.445 -9.071 1.00 56.12 90 GLY A O 1
ATOM 709 N N . GLN A 1 91 ? 12.939 -14.429 -9.291 1.00 57.97 91 GLN A N 1
ATOM 710 C CA . GLN A 1 91 ? 11.972 -13.731 -8.447 1.00 57.97 91 GLN A CA 1
ATOM 711 C C . GLN A 1 91 ? 10.590 -13.905 -9.067 1.00 57.97 91 GLN A C 1
ATOM 713 O O . GLN A 1 91 ? 10.313 -13.421 -10.167 1.00 57.97 91 GLN A O 1
ATOM 718 N N . VAL A 1 92 ? 9.718 -14.596 -8.339 1.00 55.31 92 VAL A N 1
ATOM 719 C CA . VAL A 1 92 ? 8.296 -14.577 -8.630 1.00 55.31 92 VAL A CA 1
ATOM 720 C C . VAL A 1 92 ? 7.835 -13.187 -8.234 1.00 55.31 92 VAL A C 1
ATOM 722 O O . VAL A 1 92 ? 7.422 -12.933 -7.108 1.00 55.31 92 VAL A O 1
ATOM 725 N N . VAL A 1 93 ? 7.927 -12.249 -9.173 1.00 58.66 93 VAL A N 1
ATOM 726 C CA . VAL A 1 93 ? 6.961 -11.161 -9.166 1.00 58.66 93 VAL A CA 1
ATOM 727 C C . VAL A 1 93 ? 5.638 -11.879 -9.212 1.00 58.66 93 VAL A C 1
ATOM 729 O O . VAL A 1 93 ? 5.472 -12.760 -10.049 1.00 58.66 93 VAL A O 1
ATOM 732 N N . HIS A 1 94 ? 4.765 -11.626 -8.250 1.00 49.69 94 HIS A N 1
ATOM 733 C CA . HIS A 1 94 ? 3.413 -12.134 -8.313 1.00 49.69 94 HIS A CA 1
ATOM 734 C C . HIS A 1 94 ? 2.642 -11.147 -9.185 1.00 49.69 94 HIS A C 1
ATOM 736 O O . HIS A 1 94 ? 2.018 -10.240 -8.627 1.00 49.69 94 HIS A O 1
ATOM 742 N N . PRO A 1 95 ? 2.651 -11.268 -10.538 1.00 52.06 95 PRO A N 1
ATOM 743 C CA . PRO A 1 95 ? 1.600 -10.629 -11.275 1.00 52.06 95 PRO A CA 1
ATOM 744 C C . PRO A 1 95 ? 0.309 -11.165 -10.674 1.00 52.06 95 PRO A C 1
ATOM 746 O O . PRO A 1 95 ? 0.217 -12.327 -10.254 1.00 52.06 95 PRO A O 1
ATOM 749 N N . ARG A 1 96 ? -0.672 -10.280 -10.604 1.00 51.94 96 ARG A N 1
ATOM 750 C CA . ARG A 1 96 ? -2.084 -10.612 -10.574 1.00 51.94 96 ARG A CA 1
ATOM 751 C C . ARG A 1 96 ? -2.349 -12.110 -10.865 1.00 51.94 96 ARG A C 1
ATOM 753 O O . ARG A 1 96 ? -2.028 -12.558 -11.969 1.00 51.94 96 ARG A O 1
ATOM 760 N N . PRO A 1 97 ? -2.962 -12.874 -9.937 1.00 47.75 97 PRO A N 1
ATOM 761 C CA . PRO A 1 97 ? -3.251 -14.282 -10.184 1.00 47.75 97 PRO A CA 1
ATOM 762 C C . PRO A 1 97 ? -4.000 -14.468 -11.518 1.00 47.75 97 PRO A C 1
ATOM 764 O O . PRO A 1 97 ? -4.846 -13.633 -11.857 1.00 47.75 97 PRO A O 1
ATOM 767 N N . PRO A 1 98 ? -3.738 -15.526 -12.300 1.00 44.53 98 PRO A N 1
ATOM 768 C CA . PRO A 1 98 ? -4.451 -15.756 -13.556 1.00 44.53 98 PRO A CA 1
ATOM 769 C C . PRO A 1 98 ? -5.980 -15.737 -13.365 1.00 44.53 98 PRO A C 1
ATOM 771 O O . PRO A 1 98 ? -6.498 -16.370 -12.448 1.00 44.53 98 PRO A O 1
ATOM 774 N N . GLY A 1 99 ? -6.706 -15.000 -14.217 1.00 51.31 99 GLY A N 1
ATOM 775 C CA . GLY A 1 99 ? -8.178 -14.880 -14.160 1.00 51.31 99 GLY A CA 1
ATOM 776 C C . GLY A 1 99 ? -8.724 -13.757 -13.267 1.00 51.31 99 GLY A C 1
ATOM 777 O O . GLY A 1 99 ? -9.933 -13.608 -13.111 1.00 51.31 99 GLY A O 1
ATOM 778 N N . THR A 1 100 ? -7.844 -12.947 -12.698 1.00 50.53 100 THR A N 1
ATOM 779 C CA . THR A 1 100 ? -8.187 -11.837 -11.806 1.00 50.53 100 THR A CA 1
ATOM 780 C C . THR A 1 100 ? -8.516 -10.581 -12.671 1.00 50.53 100 THR A C 1
ATOM 782 O O . THR A 1 100 ? -7.747 -10.298 -13.589 1.00 50.53 100 THR A O 1
ATOM 785 N N . PRO A 1 101 ? -9.624 -9.827 -12.463 1.00 54.47 101 PRO A N 1
ATOM 786 C CA . PRO A 1 101 ? -10.185 -8.900 -13.485 1.00 54.47 101 PRO A CA 1
ATOM 787 C C . PRO A 1 101 ? -9.521 -7.513 -13.574 1.00 54.47 101 PRO A C 1
ATOM 789 O O . PRO A 1 101 ? -9.451 -6.873 -12.545 1.00 54.47 101 PRO A O 1
ATOM 792 N N . LEU A 1 102 ? -9.099 -6.994 -14.742 1.00 49.97 102 LEU A N 1
ATOM 793 C CA . LEU A 1 102 ? -8.275 -5.758 -14.900 1.00 49.97 102 LEU A CA 1
ATOM 794 C C . LEU A 1 102 ? -8.537 -4.608 -13.904 1.00 49.97 102 LEU A C 1
ATOM 796 O O . LEU A 1 102 ? -7.572 -4.191 -13.277 1.00 49.97 102 LEU A O 1
ATOM 800 N N . ASP A 1 103 ? -9.801 -4.331 -13.569 1.00 55.03 103 ASP A N 1
ATOM 801 C CA . ASP A 1 103 ? -10.295 -3.421 -12.512 1.00 55.03 103 ASP A CA 1
ATOM 802 C C . ASP A 1 103 ? -9.747 -3.604 -11.072 1.00 55.03 103 ASP A C 1
ATOM 804 O O . ASP A 1 103 ? -10.211 -3.001 -10.101 1.00 55.03 103 ASP A O 1
ATOM 80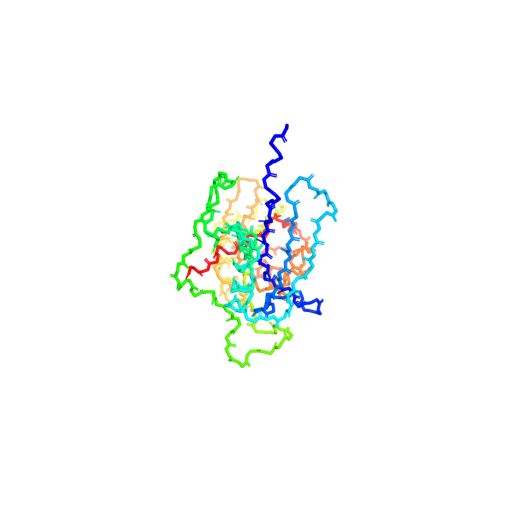8 N N . GLY A 1 104 ? -8.833 -4.549 -10.894 1.00 49.47 104 GLY A N 1
ATOM 809 C CA . GLY A 1 104 ? -8.153 -4.833 -9.655 1.00 49.47 104 GLY A CA 1
ATOM 810 C C . GLY A 1 104 ? -9.071 -5.247 -8.502 1.00 49.47 104 GLY A C 1
ATOM 811 O O . GLY A 1 104 ? -8.538 -5.468 -7.429 1.00 49.47 104 GLY A O 1
ATOM 812 N N . SER A 1 105 ? -10.379 -5.464 -8.683 1.00 55.91 105 SER A N 1
ATOM 813 C CA . SER A 1 105 ? -11.434 -5.658 -7.656 1.00 55.91 105 SER A CA 1
ATOM 814 C C . SER A 1 105 ? -11.167 -6.698 -6.552 1.00 55.91 105 SER A C 1
ATOM 816 O O . SER A 1 105 ? -11.842 -6.715 -5.511 1.00 55.91 105 SER A O 1
ATOM 818 N N . VAL A 1 106 ? -10.177 -7.559 -6.770 1.00 55.81 106 VAL A N 1
ATOM 819 C CA . VAL A 1 106 ? -9.742 -8.673 -5.918 1.00 55.81 106 VAL A CA 1
ATOM 820 C C . VAL A 1 106 ? -8.284 -8.543 -5.431 1.00 55.81 106 VAL A C 1
ATOM 822 O O . VAL A 1 106 ? -7.835 -9.368 -4.645 1.00 55.81 106 VAL A O 1
ATOM 825 N N . GLN A 1 107 ? -7.558 -7.496 -5.835 1.00 54.91 107 GLN A N 1
ATOM 826 C CA . GLN A 1 107 ? -6.343 -7.016 -5.171 1.00 54.91 107 GLN A CA 1
ATOM 827 C C . GLN A 1 107 ? -6.774 -6.244 -3.923 1.00 54.91 107 GLN A C 1
ATOM 829 O O . GLN A 1 107 ? -6.974 -5.033 -3.949 1.00 54.91 107 GLN A O 1
ATOM 834 N N . ARG A 1 108 ? -7.057 -6.961 -2.839 1.00 56.97 108 ARG A N 1
ATOM 835 C CA . ARG A 1 108 ? -7.336 -6.326 -1.551 1.00 56.97 108 ARG A CA 1
ATOM 836 C C . ARG A 1 108 ? -6.014 -6.157 -0.823 1.00 56.97 108 ARG A C 1
ATOM 838 O O . ARG A 1 108 ? -5.331 -7.149 -0.589 1.00 56.97 108 ARG A O 1
ATOM 845 N N . ARG A 1 109 ? -5.663 -4.915 -0.496 1.00 59.34 109 ARG A N 1
ATOM 846 C CA . ARG A 1 109 ? -4.659 -4.628 0.525 1.00 59.34 109 ARG A CA 1
ATOM 847 C C . ARG A 1 109 ? -5.383 -4.363 1.829 1.00 59.34 109 ARG A C 1
ATOM 849 O O . ARG A 1 109 ? -6.268 -3.503 1.885 1.00 59.34 109 ARG A O 1
ATOM 856 N N . ASP A 1 110 ? -5.005 -5.130 2.837 1.00 59.56 110 ASP A N 1
ATOM 857 C CA . ASP A 1 110 ? -5.327 -4.786 4.204 1.00 59.56 110 ASP A CA 1
ATOM 858 C C . ASP A 1 110 ? -4.341 -3.696 4.632 1.00 59.56 110 ASP A C 1
ATOM 860 O O . ASP A 1 110 ? -3.137 -3.743 4.374 1.00 59.56 110 ASP A O 1
ATOM 864 N N . TRP A 1 111 ? -4.898 -2.643 5.198 1.00 65.38 111 TRP A N 1
ATOM 865 C CA . TRP A 1 111 ? -4.197 -1.480 5.687 1.00 65.38 111 TRP A CA 1
ATOM 866 C C . TRP A 1 111 ? -4.241 -1.508 7.195 1.00 65.38 111 TRP A C 1
ATOM 868 O O . TRP A 1 111 ? -5.317 -1.605 7.783 1.00 65.38 111 TRP A O 1
ATOM 878 N N . ARG A 1 112 ? -3.098 -1.334 7.846 1.00 68.50 112 ARG A N 1
ATOM 879 C CA . ARG A 1 112 ? -3.100 -1.200 9.295 1.00 68.50 112 ARG A CA 1
ATOM 880 C C . ARG A 1 112 ? -3.444 0.232 9.665 1.00 68.50 112 ARG A C 1
ATOM 882 O O . ARG A 1 112 ? -2.647 1.146 9.446 1.00 68.50 112 ARG A O 1
ATOM 889 N N . LEU A 1 113 ? -4.640 0.428 10.212 1.00 72.25 113 LEU A N 1
ATOM 890 C CA . LEU A 1 113 ? -5.082 1.715 10.718 1.00 72.25 113 LEU A CA 1
ATOM 891 C C . LEU A 1 113 ? -4.540 1.916 12.129 1.00 72.25 113 LEU A C 1
ATOM 893 O O . LEU A 1 113 ? -4.873 1.167 13.051 1.00 72.25 113 LEU A O 1
ATOM 897 N N . ARG A 1 114 ? -3.763 2.985 12.311 1.00 74.56 114 ARG A N 1
ATOM 898 C CA . ARG A 1 114 ? -3.439 3.508 13.637 1.00 74.56 114 ARG A CA 1
ATOM 899 C C . ARG A 1 114 ? -4.417 4.611 14.021 1.00 74.56 114 ARG A C 1
ATOM 901 O O . ARG A 1 114 ? -4.392 5.692 13.437 1.00 74.56 114 ARG A O 1
ATOM 908 N N . ALA A 1 115 ? -5.236 4.353 15.034 1.00 77.06 115 ALA A N 1
ATOM 909 C CA . ALA A 1 115 ? -6.180 5.309 15.591 1.00 77.06 115 ALA A CA 1
ATOM 910 C C . ALA A 1 115 ? -5.856 5.598 17.062 1.00 77.06 115 ALA A C 1
ATOM 912 O O . ALA A 1 115 ? -5.808 4.704 17.906 1.00 77.06 115 ALA A O 1
ATOM 913 N N . LEU A 1 116 ? -5.678 6.872 17.393 1.00 80.12 116 LEU A N 1
ATOM 914 C CA . LEU A 1 116 ? -5.668 7.340 18.770 1.00 80.12 116 LEU A CA 1
ATOM 915 C C . LEU A 1 116 ? -7.082 7.784 19.144 1.00 80.12 116 LEU A C 1
ATOM 917 O O . LEU A 1 116 ? -7.623 8.719 18.557 1.00 80.12 116 LEU A O 1
ATOM 921 N N . VAL A 1 117 ? -7.677 7.115 20.128 1.00 79.94 117 VAL A N 1
ATOM 922 C CA . VAL A 1 117 ? -9.006 7.429 20.651 1.00 79.94 117 VAL A CA 1
ATOM 923 C C . VAL A 1 117 ? -8.852 8.146 21.987 1.00 79.94 117 VAL A C 1
ATOM 925 O O . VAL A 1 117 ? -8.501 7.535 22.994 1.00 79.94 117 VAL A O 1
ATOM 928 N N . LYS A 1 118 ? -9.126 9.449 22.020 1.00 80.31 118 LYS A N 1
ATOM 929 C CA . LYS A 1 118 ? -9.134 10.227 23.270 1.00 80.31 118 LYS A CA 1
ATOM 930 C C . LYS A 1 118 ? -10.533 10.213 23.868 1.00 80.31 118 LYS A C 1
ATOM 932 O O . LYS A 1 118 ? -11.470 10.655 23.202 1.00 80.31 118 LYS A O 1
ATOM 937 N N . VAL A 1 119 ? -10.673 9.735 25.104 1.00 75.38 119 VAL A N 1
ATOM 938 C CA . VAL A 1 119 ? -11.955 9.694 25.821 1.00 75.38 119 VAL A CA 1
ATOM 939 C C . VAL A 1 119 ? -11.936 10.766 26.915 1.00 75.38 119 VAL A C 1
ATOM 941 O O . VAL A 1 119 ? -11.087 10.717 27.798 1.00 75.38 119 VAL A O 1
ATOM 944 N N . PRO A 1 120 ? -12.837 11.762 26.890 1.00 67.62 120 PRO A N 1
ATOM 945 C CA . PRO A 1 120 ? -12.858 12.800 27.914 1.00 67.62 120 PRO A CA 1
ATOM 946 C C . PRO A 1 120 ? -13.204 12.231 29.303 1.00 67.62 120 PRO A C 1
ATOM 948 O O . PRO A 1 120 ? -14.313 11.743 29.518 1.00 67.62 120 PRO A O 1
ATOM 951 N N . GLY A 1 121 ? -12.279 12.361 30.260 1.00 66.81 121 GLY A N 1
ATOM 952 C CA . GLY A 1 121 ? -12.469 12.001 31.673 1.00 66.81 121 GLY A CA 1
ATOM 953 C C . GLY A 1 121 ? -11.940 10.612 32.064 1.00 66.81 121 GLY A C 1
ATOM 954 O O . GLY A 1 121 ? -11.563 9.808 31.221 1.00 66.81 121 GLY A O 1
ATOM 955 N N . ARG A 1 122 ? -11.964 10.301 33.372 1.00 62.53 122 ARG A N 1
ATOM 956 C CA . ARG A 1 122 ? -11.330 9.108 33.988 1.00 62.53 122 ARG A CA 1
ATOM 957 C C . ARG A 1 122 ? -12.063 7.770 33.757 1.00 62.53 122 ARG A C 1
ATOM 959 O O . ARG A 1 122 ? -12.173 6.955 34.672 1.00 62.53 122 ARG A O 1
ATOM 966 N N . GLY A 1 123 ? -12.626 7.559 32.570 1.00 69.25 123 GLY A N 1
ATOM 967 C CA . GLY A 1 123 ? -13.497 6.418 32.252 1.00 69.25 123 GLY A CA 1
ATOM 968 C C . GLY A 1 123 ? -12.805 5.216 31.602 1.00 69.25 123 GLY A C 1
ATOM 969 O O . GLY A 1 123 ? -13.408 4.147 31.505 1.00 69.25 123 GLY A O 1
ATOM 970 N N . VAL A 1 124 ? -11.553 5.358 31.156 1.00 79.75 124 VAL A N 1
ATOM 971 C CA . VAL A 1 124 ? -10.830 4.282 30.463 1.00 79.75 124 VAL A CA 1
ATOM 972 C C . VAL A 1 124 ? -10.247 3.308 31.483 1.00 79.75 124 VAL A C 1
ATOM 974 O O . VAL A 1 124 ? -9.254 3.586 32.152 1.00 79.75 124 VAL A O 1
ATOM 977 N N . THR A 1 125 ? -10.879 2.144 31.607 1.00 86.44 125 THR A N 1
ATOM 978 C CA . THR A 1 125 ? -10.403 1.035 32.445 1.00 86.44 125 THR A CA 1
ATOM 979 C C . THR A 1 125 ? -9.889 -0.109 31.576 1.00 86.44 125 THR A C 1
ATOM 981 O O . THR A 1 125 ? -10.273 -0.229 30.414 1.00 86.44 125 THR A O 1
ATOM 984 N N . GLU A 1 126 ? -9.082 -1.005 32.145 1.00 87.00 126 GLU A N 1
ATOM 985 C CA . GLU A 1 126 ? -8.651 -2.224 31.442 1.00 87.00 126 GLU A CA 1
ATOM 986 C C . GLU A 1 126 ? -9.834 -3.078 30.968 1.00 87.00 126 GLU A C 1
ATOM 988 O O . GLU A 1 126 ? -9.775 -3.686 29.904 1.00 87.00 126 GLU A O 1
ATOM 993 N N . ALA A 1 127 ? -10.950 -3.076 31.706 1.00 87.88 127 ALA A N 1
ATOM 994 C CA . ALA A 1 127 ? -12.170 -3.765 31.289 1.00 87.88 127 ALA A CA 1
ATOM 995 C C . ALA A 1 127 ? -12.766 -3.158 30.005 1.00 87.88 127 ALA A C 1
ATOM 997 O O . ALA A 1 127 ? -13.206 -3.894 29.124 1.00 87.88 127 ALA A O 1
ATOM 998 N N . VAL A 1 128 ? -12.731 -1.828 29.871 1.00 86.94 128 VAL A N 1
ATOM 999 C CA . VAL A 1 128 ? -13.180 -1.117 28.663 1.00 86.94 128 VAL A CA 1
ATOM 1000 C C . VAL A 1 128 ? -12.256 -1.418 27.482 1.00 86.94 128 VAL A C 1
ATOM 1002 O O . VAL A 1 128 ? -12.741 -1.721 26.394 1.00 86.94 128 VAL A O 1
ATOM 1005 N N . VAL A 1 129 ? -10.936 -1.401 27.690 1.00 88.50 129 VAL A N 1
ATOM 1006 C CA . VAL A 1 129 ? -9.952 -1.728 26.643 1.00 88.50 129 VAL A CA 1
ATOM 1007 C C . VAL A 1 129 ? -10.091 -3.183 26.188 1.00 88.50 129 VAL A C 1
ATOM 1009 O O . VAL A 1 129 ? -10.130 -3.458 24.988 1.00 88.50 129 VAL A O 1
ATOM 1012 N N . ALA A 1 130 ? -10.231 -4.120 27.130 1.00 89.00 130 ALA A N 1
ATOM 1013 C CA . ALA A 1 130 ? -10.453 -5.530 26.827 1.00 89.00 130 ALA A CA 1
ATOM 1014 C C . ALA A 1 130 ? -11.751 -5.739 26.037 1.00 89.00 130 ALA A C 1
ATOM 1016 O O . ALA A 1 130 ? -11.745 -6.467 25.043 1.00 89.00 130 ALA A O 1
ATOM 1017 N N . ARG A 1 131 ? -12.835 -5.053 26.429 1.00 89.44 131 ARG A N 1
ATOM 1018 C CA . ARG A 1 131 ? -14.107 -5.113 25.707 1.00 89.44 131 ARG A CA 1
ATOM 1019 C C . ARG A 1 131 ? -13.983 -4.538 24.302 1.00 89.44 131 ARG A C 1
ATOM 1021 O O . ARG A 1 131 ? -14.427 -5.174 23.357 1.00 89.44 131 ARG A O 1
ATOM 1028 N N . LEU A 1 132 ? -13.337 -3.384 24.137 1.00 88.12 132 LEU A N 1
ATOM 1029 C CA . LEU A 1 132 ? -13.104 -2.783 22.823 1.00 88.12 132 LEU A CA 1
ATOM 1030 C C . LEU A 1 132 ? -12.324 -3.725 21.895 1.00 88.12 132 LEU A C 1
ATOM 1032 O O . LEU A 1 132 ? -12.671 -3.869 20.725 1.00 88.12 132 LEU A O 1
ATOM 1036 N N . ARG A 1 133 ? -11.301 -4.405 22.424 1.00 89.50 133 ARG A N 1
ATOM 1037 C CA . ARG A 1 133 ? -10.512 -5.387 21.673 1.00 89.50 133 ARG A CA 1
ATOM 1038 C C . ARG A 1 133 ? -11.357 -6.580 21.217 1.00 89.50 133 ARG A C 1
ATOM 1040 O O . ARG A 1 133 ? -11.202 -7.035 20.089 1.00 89.50 133 ARG A O 1
ATOM 1047 N N . GLU A 1 134 ? -12.233 -7.088 22.082 1.00 90.06 134 GLU A N 1
ATOM 1048 C CA . GLU A 1 134 ? -13.179 -8.164 21.753 1.00 90.06 134 GLU A CA 1
ATOM 1049 C C . GLU A 1 134 ? -14.167 -7.725 20.663 1.00 90.06 134 GLU A C 1
ATOM 1051 O O . GLU A 1 134 ? -14.345 -8.429 19.671 1.00 90.06 134 GLU A O 1
ATOM 1056 N N . GLU A 1 135 ? -14.750 -6.535 20.814 1.00 90.81 135 GLU A N 1
ATOM 1057 C CA . GLU A 1 135 ? -15.716 -5.978 19.867 1.00 90.81 135 GLU A CA 1
ATOM 1058 C C . GLU A 1 135 ? -15.109 -5.781 18.475 1.00 90.81 135 GLU A C 1
ATOM 1060 O O . GLU A 1 135 ? -15.737 -6.148 17.487 1.00 90.81 135 GLU A O 1
ATOM 1065 N N . LEU A 1 136 ? -13.884 -5.254 18.386 1.00 86.00 136 LEU A N 1
ATOM 1066 C CA . LEU A 1 136 ? -13.193 -5.057 17.109 1.00 86.00 136 LEU A CA 1
ATOM 1067 C C . LEU A 1 136 ? -12.796 -6.379 16.445 1.00 86.00 136 LEU A C 1
ATOM 1069 O O . LEU A 1 136 ? -12.943 -6.505 15.236 1.00 86.00 136 LEU A O 1
ATOM 1073 N N . ARG A 1 137 ? -12.361 -7.391 17.209 1.00 86.12 137 ARG A N 1
ATOM 1074 C CA . ARG A 1 137 ? -12.057 -8.727 16.655 1.00 86.12 137 ARG A CA 1
ATOM 1075 C C . ARG A 1 137 ? -13.286 -9.435 16.084 1.00 86.12 137 ARG A C 1
ATOM 1077 O O . ARG A 1 137 ? -13.141 -10.324 15.251 1.00 86.12 137 AR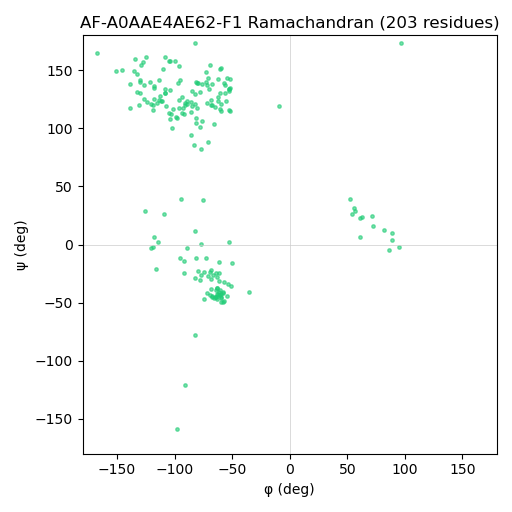G A O 1
ATOM 1084 N N . GLY A 1 138 ? -14.482 -9.082 16.555 1.00 82.62 138 GLY A N 1
ATOM 1085 C CA . GLY A 1 138 ? -15.745 -9.599 16.030 1.00 82.62 138 GLY A CA 1
ATOM 1086 C C . GLY A 1 138 ? -16.235 -8.891 14.764 1.00 82.62 138 GLY A C 1
ATOM 1087 O O . GLY A 1 138 ? -17.169 -9.377 14.124 1.00 82.62 138 GLY A O 1
ATOM 1088 N N . GLU A 1 139 ? -15.642 -7.753 14.394 1.00 81.75 139 GLU A N 1
ATOM 1089 C CA . GLU A 1 139 ? -16.065 -6.974 13.232 1.00 81.75 139 GLU A CA 1
ATOM 1090 C C . GLU A 1 139 ? -15.520 -7.561 11.927 1.00 81.75 139 GLU A C 1
ATOM 1092 O O . GLU A 1 139 ? -14.370 -7.983 11.804 1.00 81.75 139 GLU A O 1
ATOM 1097 N N . ARG A 1 140 ? -16.366 -7.571 10.895 1.00 72.94 140 ARG A N 1
ATOM 1098 C CA . ARG A 1 140 ? -15.974 -8.092 9.585 1.00 72.94 140 ARG A CA 1
ATOM 1099 C C . ARG A 1 140 ? -14.956 -7.157 8.925 1.00 72.94 140 ARG A C 1
ATOM 1101 O O . ARG A 1 140 ? -15.171 -5.947 8.847 1.00 72.94 140 ARG A O 1
ATOM 1108 N N . GLY A 1 141 ? -13.891 -7.740 8.373 1.00 66.19 141 GLY A N 1
ATOM 1109 C CA . GLY A 1 141 ? -12.829 -6.975 7.708 1.00 66.19 141 GLY A CA 1
ATOM 1110 C C . GLY A 1 141 ? -11.958 -6.192 8.689 1.00 66.19 141 GLY A C 1
ATOM 1111 O O . GLY A 1 141 ? -11.420 -5.153 8.310 1.00 66.19 141 GLY A O 1
ATOM 1112 N N . VAL A 1 142 ? -11.899 -6.658 9.941 1.00 69.81 142 VAL A N 1
ATOM 1113 C CA . VAL A 1 142 ? -10.920 -6.251 10.944 1.00 69.81 142 VAL A CA 1
ATOM 1114 C C . VAL A 1 142 ? -9.990 -7.435 11.210 1.00 69.81 142 VAL A C 1
ATOM 1116 O O . VAL A 1 142 ? -10.467 -8.532 11.499 1.00 69.81 142 VAL A O 1
ATOM 1119 N N . GLY A 1 143 ? -8.684 -7.229 11.039 1.00 70.06 143 GLY A N 1
ATOM 1120 C CA . GLY A 1 143 ? -7.655 -8.26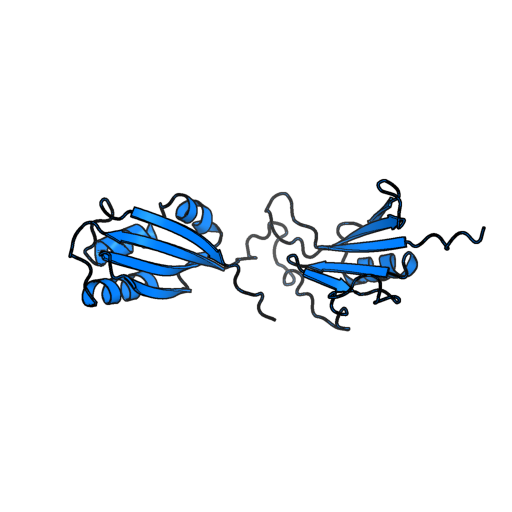0 11.217 1.00 70.06 143 GLY A CA 1
ATOM 1121 C C . GLY A 1 143 ? -7.097 -8.301 12.639 1.00 70.06 143 GLY A C 1
ATOM 1122 O O . GLY A 1 143 ? -7.825 -8.529 13.609 1.00 70.06 143 GLY A O 1
ATOM 1123 N N . GLU A 1 144 ? -5.787 -8.099 12.775 1.00 76.62 144 GLU A N 1
ATOM 1124 C CA . GLU A 1 144 ? -5.146 -7.970 14.081 1.00 76.62 144 GLU A CA 1
ATOM 1125 C C . GLU A 1 144 ? -5.694 -6.740 14.814 1.00 76.62 144 GLU A C 1
ATOM 1127 O O . GLU A 1 144 ? -5.957 -5.711 14.202 1.00 76.62 144 GLU A O 1
ATOM 1132 N N . VAL A 1 145 ? -5.876 -6.842 16.134 1.00 79.56 145 VAL A N 1
ATOM 1133 C CA . VAL A 1 145 ? -6.310 -5.719 16.975 1.00 79.56 145 VAL A CA 1
ATOM 1134 C C . VAL A 1 145 ? -5.392 -5.603 18.181 1.00 79.56 145 VAL A C 1
ATOM 1136 O O . VAL A 1 145 ? -5.346 -6.508 19.025 1.00 79.56 145 VAL A O 1
ATOM 1139 N N . ILE A 1 146 ? -4.741 -4.450 18.294 1.00 81.94 146 ILE A N 1
ATOM 1140 C CA . ILE A 1 146 ? -3.994 -4.010 19.469 1.00 81.94 146 ILE A CA 1
ATOM 1141 C C . ILE A 1 146 ? -4.741 -2.813 20.048 1.00 81.94 146 ILE A C 1
ATOM 1143 O O . ILE A 1 146 ? -5.090 -1.881 19.332 1.00 81.94 146 ILE A O 1
ATOM 1147 N N . ALA A 1 147 ? -5.039 -2.862 21.340 1.00 81.81 147 ALA A N 1
ATOM 1148 C CA . ALA A 1 147 ? -5.727 -1.781 22.030 1.00 81.81 147 ALA A CA 1
ATOM 1149 C C . ALA A 1 147 ? -5.069 -1.604 23.391 1.00 81.81 147 ALA A C 1
ATOM 1151 O O . ALA A 1 147 ? -5.111 -2.546 24.179 1.00 81.81 147 ALA A O 1
ATOM 1152 N N . ASP A 1 148 ? -4.481 -0.443 23.654 1.00 84.62 148 ASP A N 1
ATOM 1153 C CA . ASP A 1 148 ? -3.726 -0.174 24.877 1.00 84.62 148 ASP A CA 1
ATOM 1154 C C . ASP A 1 148 ? -4.183 1.135 25.513 1.00 84.62 148 ASP A C 1
ATOM 1156 O O . ASP A 1 148 ? -4.446 2.126 24.824 1.00 84.62 148 ASP A O 1
ATOM 1160 N N . ARG A 1 149 ? -4.277 1.145 26.843 1.00 85.31 149 ARG A N 1
ATOM 1161 C CA . ARG A 1 149 ? -4.555 2.360 27.604 1.00 85.31 149 ARG A CA 1
ATOM 1162 C C . ARG A 1 149 ? -3.325 3.270 27.617 1.00 85.31 149 ARG A C 1
ATOM 1164 O O . ARG A 1 149 ? -2.205 2.808 27.812 1.00 85.31 149 ARG A O 1
ATOM 1171 N N . LEU A 1 150 ? -3.556 4.571 27.484 1.00 81.69 150 LEU A N 1
ATOM 1172 C CA . LEU A 1 150 ? -2.560 5.624 27.669 1.00 81.69 150 LEU A CA 1
ATOM 1173 C C . LEU A 1 150 ? -2.764 6.334 29.015 1.00 81.69 150 LEU A C 1
ATOM 1175 O O . LEU A 1 150 ? -3.859 6.312 29.582 1.00 81.69 150 LEU A O 1
ATOM 1179 N N . GLU A 1 151 ? -1.710 6.980 29.516 1.00 76.75 151 GLU A N 1
ATOM 1180 C CA . GLU A 1 151 ? -1.716 7.664 30.819 1.00 76.75 151 GLU A CA 1
ATOM 1181 C C . GLU A 1 151 ? -2.746 8.813 30.887 1.00 76.75 151 GLU A C 1
ATOM 1183 O O . GLU A 1 151 ? -3.369 9.012 31.929 1.00 76.75 151 GLU A O 1
ATOM 1188 N N . ASP A 1 152 ? -3.013 9.483 29.759 1.00 74.19 152 ASP A N 1
ATOM 1189 C CA . ASP A 1 152 ? -3.884 10.668 29.653 1.00 74.19 152 ASP A CA 1
ATOM 1190 C C . ASP A 1 152 ? -5.346 10.350 29.266 1.00 74.19 152 ASP A C 1
ATOM 1192 O O . ASP A 1 152 ? -5.948 11.048 28.449 1.00 74.19 152 ASP A O 1
ATOM 1196 N N . ASP A 1 153 ? -5.925 9.268 29.797 1.00 74.12 153 ASP A N 1
ATOM 1197 C CA . ASP A 1 153 ? -7.299 8.825 29.468 1.00 74.12 153 ASP A CA 1
ATOM 1198 C C . ASP A 1 153 ? -7.521 8.570 27.951 1.00 74.12 153 ASP A C 1
ATOM 1200 O O . ASP A 1 153 ? -8.619 8.691 27.397 1.00 74.12 153 ASP A O 1
ATOM 1204 N N . GLY A 1 154 ? -6.447 8.184 27.258 1.00 80.38 154 GLY A N 1
ATOM 1205 C CA . GLY A 1 154 ? -6.461 7.775 25.856 1.00 80.38 154 GLY A CA 1
ATOM 1206 C C . GLY A 1 154 ? -6.466 6.258 25.686 1.00 80.38 154 GLY A C 1
ATOM 1207 O O . GLY A 1 154 ? -6.032 5.511 26.562 1.00 80.38 154 GLY A O 1
ATOM 1208 N N . ILE A 1 155 ? -6.924 5.801 24.525 1.00 82.81 155 ILE A N 1
ATOM 1209 C CA . ILE A 1 155 ? -6.762 4.428 24.056 1.00 82.81 155 ILE A CA 1
ATOM 1210 C C . ILE A 1 155 ? -6.072 4.488 22.702 1.00 82.81 155 ILE A C 1
ATOM 1212 O O . ILE A 1 155 ? -6.563 5.120 21.767 1.00 82.81 155 ILE A O 1
ATOM 1216 N N . HIS A 1 156 ? -4.937 3.819 22.588 1.00 82.25 156 HIS A N 1
ATOM 1217 C CA . HIS A 1 156 ? -4.315 3.573 21.301 1.00 82.25 156 HIS A CA 1
ATOM 1218 C C . HIS A 1 156 ? -4.924 2.308 20.709 1.00 82.25 156 HIS A C 1
ATOM 1220 O O . HIS A 1 156 ? -4.883 1.261 21.348 1.00 82.25 156 HIS A O 1
ATOM 1226 N N . VAL A 1 157 ? -5.507 2.407 19.516 1.00 80.56 157 VAL A N 1
ATOM 1227 C CA . VAL A 1 157 ? -6.115 1.284 18.805 1.00 80.56 157 VAL A CA 1
ATOM 1228 C C . VAL A 1 157 ? -5.416 1.124 17.462 1.00 80.56 157 VAL A C 1
ATOM 1230 O O . VAL A 1 157 ? -5.410 2.030 16.631 1.00 80.56 157 VAL A O 1
ATOM 1233 N N . LEU A 1 158 ? -4.840 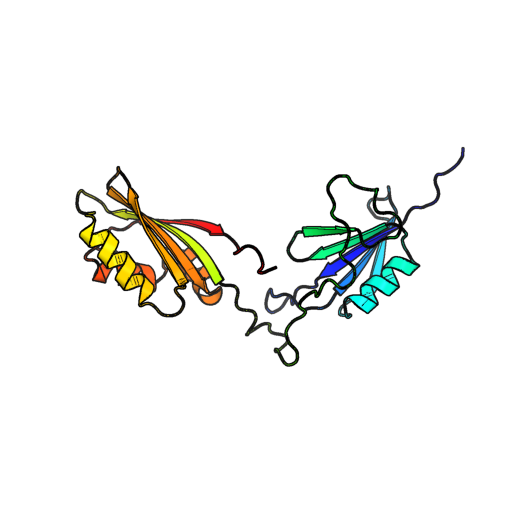-0.046 17.242 1.00 79.69 158 LEU A N 1
ATOM 1234 C CA . LEU A 1 158 ? -4.272 -0.465 15.973 1.00 79.69 158 LEU A CA 1
ATOM 1235 C C . LEU A 1 158 ? -5.117 -1.622 15.461 1.00 79.69 158 LEU A C 1
ATOM 1237 O O . LEU A 1 158 ? -5.287 -2.606 16.184 1.00 79.69 158 LEU A O 1
ATOM 1241 N N . PHE A 1 159 ? -5.652 -1.510 14.252 1.00 76.75 159 PHE A N 1
ATOM 1242 C CA . PHE A 1 159 ? -6.340 -2.634 13.637 1.00 76.75 159 PHE A CA 1
ATOM 1243 C C . PHE A 1 159 ? -6.269 -2.619 12.120 1.00 76.75 159 PHE A C 1
ATOM 1245 O O . PHE A 1 159 ? -6.205 -1.554 11.507 1.00 76.75 159 PHE A O 1
ATOM 1252 N N . ASP A 1 160 ? -6.281 -3.805 11.519 1.00 76.62 160 ASP A N 1
ATOM 1253 C CA . ASP A 1 160 ? -6.259 -3.927 10.062 1.00 76.62 160 ASP A CA 1
ATOM 1254 C C . ASP A 1 160 ? -7.643 -3.607 9.488 1.00 76.62 160 ASP A C 1
ATOM 1256 O O . ASP A 1 160 ? -8.662 -4.024 10.039 1.00 76.62 160 ASP A O 1
ATOM 1260 N N . ILE A 1 161 ? -7.689 -2.859 8.391 1.00 71.62 161 ILE A N 1
ATOM 1261 C CA . ILE A 1 161 ? -8.897 -2.526 7.640 1.00 71.62 161 ILE A CA 1
ATOM 1262 C C . ILE A 1 161 ? -8.668 -2.756 6.156 1.00 71.62 161 ILE A C 1
ATOM 1264 O O . ILE A 1 161 ? -7.591 -2.486 5.642 1.00 71.62 161 ILE A O 1
ATOM 1268 N N . ASP A 1 162 ? -9.699 -3.172 5.430 1.00 70.25 162 ASP A N 1
ATOM 1269 C CA . ASP A 1 162 ? -9.590 -3.210 3.976 1.00 70.25 162 ASP A CA 1
ATOM 1270 C C . ASP A 1 162 ? -9.525 -1.796 3.365 1.00 70.25 162 ASP A C 1
ATOM 1272 O O . ASP A 1 162 ? -10.034 -0.809 3.906 1.00 70.25 162 ASP A O 1
ATOM 1276 N N . GLU A 1 163 ? -8.917 -1.709 2.184 1.00 67.62 163 GLU A N 1
ATOM 1277 C CA . GLU A 1 163 ? -8.814 -0.486 1.380 1.00 67.62 163 GLU A CA 1
ATOM 1278 C C . GLU A 1 163 ? -10.161 0.220 1.158 1.00 67.62 163 GLU A C 1
ATOM 1280 O O . GLU A 1 163 ? -10.243 1.448 1.187 1.00 67.62 163 GLU A O 1
ATOM 1285 N N . ARG A 1 164 ? -11.253 -0.540 0.999 1.00 68.31 164 ARG A N 1
ATOM 1286 C CA . ARG A 1 164 ? -12.597 0.026 0.788 1.00 68.31 164 ARG A CA 1
ATOM 1287 C C . ARG A 1 164 ? -13.059 0.844 1.994 1.00 68.31 164 ARG A C 1
ATOM 1289 O O . ARG A 1 164 ? -13.848 1.776 1.844 1.00 68.31 164 ARG A O 1
ATOM 1296 N N . SER A 1 165 ? -12.561 0.503 3.177 1.00 68.38 165 SER A N 1
ATOM 1297 C CA . SER A 1 165 ? -12.878 1.169 4.435 1.00 68.38 165 SER A CA 1
ATOM 1298 C C . SER A 1 165 ? -11.910 2.308 4.777 1.00 68.38 165 SER A C 1
ATOM 1300 O O . SER A 1 165 ? -12.239 3.156 5.612 1.00 68.38 165 SER A O 1
ATOM 1302 N N . ALA A 1 166 ? -10.757 2.392 4.103 1.00 68.25 166 ALA A N 1
ATOM 1303 C CA . ALA A 1 166 ? -9.710 3.375 4.384 1.00 68.25 166 ALA A CA 1
ATOM 1304 C C . ALA A 1 166 ? -10.201 4.826 4.282 1.00 68.25 166 ALA A C 1
ATOM 1306 O O . ALA A 1 166 ? -9.908 5.648 5.151 1.00 68.25 166 ALA A O 1
ATOM 1307 N N . GLY A 1 167 ? -11.029 5.143 3.282 1.00 67.69 167 GLY A N 1
ATOM 1308 C CA . GLY A 1 167 ? -11.571 6.493 3.113 1.00 67.69 167 GLY A CA 1
ATOM 1309 C C . GLY A 1 167 ? -12.465 6.950 4.275 1.00 67.69 167 GLY A C 1
ATOM 1310 O O . GLY A 1 167 ? -12.433 8.121 4.656 1.00 67.69 167 GLY A O 1
ATOM 1311 N N . ALA A 1 168 ? -13.262 6.047 4.857 1.00 68.69 168 ALA A N 1
ATOM 1312 C CA . ALA A 1 168 ? -14.080 6.358 6.032 1.00 68.69 168 ALA A CA 1
ATOM 1313 C C . ALA A 1 168 ? -13.210 6.521 7.286 1.00 68.69 168 ALA A C 1
ATOM 1315 O O . ALA A 1 168 ? -13.403 7.468 8.054 1.00 68.69 168 ALA A O 1
ATOM 1316 N N . ALA A 1 169 ? -12.211 5.650 7.443 1.00 68.94 169 ALA A N 1
ATOM 1317 C CA . ALA A 1 169 ? -11.239 5.736 8.521 1.00 68.94 169 ALA A CA 1
ATOM 1318 C C . ALA A 1 169 ? -10.485 7.072 8.513 1.00 68.94 169 ALA A C 1
ATOM 1320 O O . ALA A 1 169 ? -10.507 7.761 9.527 1.00 68.94 169 ALA A O 1
ATOM 1321 N N . LEU A 1 170 ? -9.940 7.509 7.370 1.00 62.09 170 LEU A N 1
ATOM 1322 C CA . LEU A 1 170 ? -9.216 8.786 7.227 1.00 62.09 170 LEU A CA 1
ATOM 1323 C C . LEU A 1 170 ? -9.998 10.005 7.699 1.00 62.09 170 LEU A C 1
ATOM 1325 O O . LEU A 1 170 ? -9.433 10.957 8.227 1.00 62.09 170 LEU A O 1
ATOM 1329 N N . ARG A 1 171 ? -11.316 9.983 7.514 1.00 70.12 171 ARG A N 1
ATOM 1330 C CA . ARG A 1 171 ? -12.197 11.070 7.948 1.00 70.12 171 ARG A CA 1
ATOM 1331 C C . ARG A 1 171 ? -12.563 10.975 9.432 1.00 70.12 171 ARG A C 1
ATOM 1333 O O . ARG A 1 171 ? -13.508 11.632 9.856 1.00 70.12 171 ARG A O 1
ATOM 1340 N N . GLY A 1 172 ? -11.893 10.111 10.197 1.00 66.88 172 GLY A N 1
ATOM 1341 C CA . GLY A 1 172 ? -12.208 9.826 11.595 1.00 66.88 172 GLY A CA 1
ATOM 1342 C C . GLY A 1 172 ? -13.612 9.250 11.787 1.00 66.88 172 GLY A C 1
ATOM 1343 O O . GLY A 1 172 ? -14.193 9.401 12.856 1.00 66.88 172 GLY A O 1
ATOM 1344 N N . SER A 1 173 ? -14.192 8.640 10.749 1.00 71.75 173 SER A N 1
ATOM 1345 C CA . SER A 1 173 ? -15.599 8.221 10.728 1.00 71.75 173 SER A CA 1
ATOM 1346 C C . SER A 1 173 ? -15.771 6.740 10.396 1.00 71.75 173 SER A C 1
ATOM 1348 O O . SER A 1 173 ? -16.806 6.356 9.853 1.00 71.75 173 SER A O 1
ATOM 1350 N N . ASP A 1 174 ? -14.790 5.891 10.738 1.00 78.69 174 ASP A N 1
ATOM 1351 C CA . ASP A 1 174 ? -14.962 4.442 10.596 1.00 78.69 174 ASP A CA 1
ATOM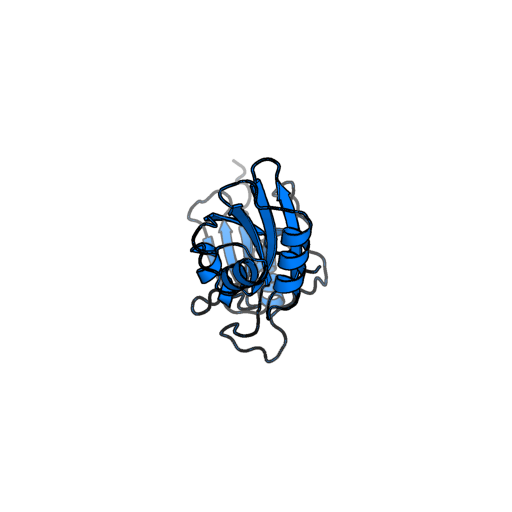 1352 C C . ASP A 1 174 ? -16.158 3.975 11.461 1.00 78.69 174 ASP A C 1
ATOM 1354 O O . ASP A 1 174 ? -16.122 4.076 12.696 1.00 78.69 174 ASP A O 1
ATOM 1358 N N . PRO A 1 175 ? -17.243 3.477 10.837 1.00 80.38 175 PRO A N 1
ATOM 1359 C CA . PRO A 1 175 ? -18.470 3.148 11.550 1.00 80.38 175 PRO A CA 1
ATOM 1360 C C . PRO A 1 175 ? -18.309 1.929 12.463 1.00 80.38 175 PRO A C 1
ATOM 1362 O O . PRO A 1 175 ? -19.057 1.809 13.435 1.00 80.38 175 PRO A O 1
ATOM 1365 N N . ARG A 1 176 ? -17.340 1.046 12.183 1.00 81.94 176 ARG A N 1
ATOM 1366 C CA . ARG A 1 176 ? -17.053 -0.148 12.987 1.00 81.94 176 ARG A CA 1
ATOM 1367 C C . ARG A 1 176 ? -16.357 0.256 14.272 1.00 81.94 176 ARG A C 1
ATOM 1369 O O . ARG A 1 176 ? -16.816 -0.133 15.340 1.00 81.94 176 ARG A O 1
ATOM 1376 N N . LEU A 1 177 ? -15.339 1.118 14.191 1.00 81.88 177 LEU A N 1
ATOM 1377 C CA . LEU A 1 177 ? -14.686 1.667 15.383 1.00 81.88 177 LEU A CA 1
ATOM 1378 C C . LEU A 1 177 ? -15.690 2.441 16.247 1.00 81.88 177 LEU A C 1
ATOM 1380 O O . LEU A 1 177 ? -15.785 2.197 17.447 1.00 81.88 177 LEU A O 1
ATOM 1384 N N . ALA A 1 178 ? -16.511 3.305 15.643 1.00 82.81 178 ALA A N 1
ATOM 1385 C CA . ALA A 1 178 ? -17.548 4.033 16.374 1.00 82.81 178 ALA A CA 1
ATOM 1386 C C . ALA A 1 178 ? -18.580 3.097 17.039 1.00 82.81 178 ALA A C 1
ATOM 1388 O O . ALA A 1 178 ? -19.022 3.349 18.162 1.00 82.81 178 ALA A O 1
ATOM 1389 N N . ALA A 1 179 ? -18.976 2.008 16.371 1.00 86.00 179 ALA A N 1
ATOM 1390 C CA . ALA A 1 179 ? -19.882 1.015 16.940 1.00 86.00 179 ALA A CA 1
ATOM 1391 C C . ALA A 1 179 ? -19.228 0.210 18.073 1.00 86.00 179 ALA A C 1
ATOM 1393 O O . ALA A 1 179 ? -19.853 0.042 19.121 1.00 86.00 179 ALA A O 1
ATOM 1394 N N . ALA A 1 180 ? -17.980 -0.224 17.896 1.00 87.94 180 ALA A N 1
ATOM 1395 C CA . ALA A 1 180 ? -17.212 -0.954 18.898 1.00 87.94 180 ALA A CA 1
ATOM 1396 C C . ALA A 1 180 ? -16.992 -0.112 20.163 1.00 87.94 180 ALA A C 1
ATOM 1398 O O . ALA A 1 180 ? -17.213 -0.606 21.265 1.00 87.94 180 ALA A O 1
ATOM 1399 N N . LEU A 1 181 ? -16.674 1.181 20.016 1.00 85.81 181 LEU A N 1
ATOM 1400 C CA . LEU A 1 181 ? -16.577 2.123 21.136 1.00 85.81 181 LEU A CA 1
ATOM 1401 C C . LEU A 1 181 ? -17.893 2.191 21.924 1.00 85.81 181 LEU A C 1
ATOM 1403 O O . LEU A 1 181 ? -17.884 1.994 23.138 1.00 85.81 181 LEU A O 1
ATOM 1407 N N . ARG A 1 182 ? -19.037 2.356 21.243 1.00 86.69 182 ARG A N 1
ATOM 1408 C CA . ARG A 1 182 ? -20.357 2.373 21.903 1.00 86.69 182 ARG A CA 1
ATOM 1409 C C . ARG A 1 182 ? -20.659 1.077 22.652 1.00 86.69 182 ARG A C 1
ATOM 1411 O O . ARG A 1 182 ? -21.162 1.128 23.771 1.00 86.69 182 ARG A O 1
ATOM 1418 N N . ARG A 1 183 ? -20.348 -0.082 22.063 1.00 89.12 183 ARG A N 1
ATOM 1419 C CA . ARG A 1 183 ? -20.567 -1.395 22.702 1.00 89.12 183 ARG A CA 1
ATOM 1420 C C . ARG A 1 183 ? -19.597 -1.658 23.856 1.00 89.12 183 ARG A C 1
ATOM 1422 O O . ARG A 1 183 ? -19.963 -2.343 24.805 1.00 89.12 183 ARG A O 1
ATOM 1429 N N . ALA A 1 184 ? -18.413 -1.049 23.827 1.00 86.88 184 ALA A N 1
ATOM 1430 C CA . ALA A 1 184 ? -17.476 -1.011 24.948 1.00 86.88 184 ALA A CA 1
ATOM 1431 C C . ALA A 1 184 ? -17.862 0.005 26.044 1.00 86.88 184 ALA A C 1
ATOM 1433 O O . ALA A 1 184 ? -17.151 0.129 27.039 1.00 86.88 184 ALA A O 1
ATOM 1434 N N . GLY A 1 185 ? -18.983 0.721 25.886 1.00 86.00 185 GLY A N 1
ATOM 1435 C CA . GLY A 1 185 ? -19.464 1.713 26.849 1.00 86.00 185 GLY A CA 1
ATOM 1436 C C . GLY A 1 185 ? -18.794 3.084 26.729 1.00 86.00 185 GLY A C 1
ATOM 1437 O O . GLY A 1 185 ? -18.963 3.919 27.614 1.00 86.00 185 GLY A O 1
ATOM 1438 N N . ILE A 1 186 ? -18.049 3.333 25.650 1.00 83.62 186 ILE A N 1
ATOM 1439 C CA . ILE A 1 186 ? -17.471 4.641 25.337 1.00 83.62 186 ILE A CA 1
ATOM 1440 C C . ILE A 1 186 ? -18.483 5.417 24.498 1.00 83.62 186 ILE A C 1
ATOM 1442 O O . ILE A 1 186 ? -18.900 4.971 23.426 1.00 83.62 186 ILE A O 1
ATOM 1446 N N . ASP A 1 187 ? -18.864 6.606 24.962 1.00 74.56 187 ASP A N 1
ATOM 1447 C CA . ASP A 1 187 ? -19.678 7.510 24.158 1.00 74.56 187 ASP A CA 1
ATOM 1448 C C . ASP A 1 187 ? -18.873 7.970 22.934 1.00 74.56 187 ASP A C 1
ATOM 1450 O O . ASP A 1 187 ? -17.975 8.812 23.019 1.00 74.56 187 ASP A O 1
ATOM 1454 N N . GLY A 1 188 ? -19.198 7.394 21.776 1.00 62.72 188 GLY A N 1
ATOM 1455 C CA . GLY A 1 188 ? -18.539 7.694 20.509 1.00 62.72 188 GLY A CA 1
ATOM 1456 C C . GLY A 1 188 ? -18.682 9.153 20.059 1.00 62.72 188 GLY A C 1
ATOM 1457 O O . GLY A 1 188 ? -17.935 9.565 19.181 1.00 62.72 188 GLY A O 1
ATOM 1458 N N . SER A 1 189 ? -19.596 9.941 20.644 1.00 63.97 189 SER A N 1
ATOM 1459 C CA . SER A 1 189 ? -19.693 11.387 20.388 1.00 63.97 189 SER A CA 1
ATOM 1460 C C . SER A 1 189 ? -18.654 12.210 21.163 1.00 63.97 189 SER A C 1
ATOM 1462 O O . SER A 1 189 ? -18.303 13.314 20.747 1.00 63.97 189 SER A O 1
ATOM 1464 N N . ALA A 1 190 ? -18.132 11.660 22.263 1.00 58.44 190 ALA A N 1
ATOM 1465 C CA . ALA A 1 190 ? -17.087 12.266 23.081 1.00 58.44 190 ALA A CA 1
ATOM 1466 C C . ALA A 1 190 ? -15.679 11.825 22.645 1.00 58.44 190 ALA A C 1
ATOM 1468 O O . ALA A 1 190 ? -14.704 12.543 22.872 1.00 58.44 190 ALA A O 1
ATOM 1469 N N . ALA A 1 191 ? -15.575 10.655 22.010 1.00 64.81 191 ALA A N 1
ATOM 1470 C CA . ALA A 1 191 ? -14.325 10.109 21.512 1.00 64.81 191 ALA A CA 1
ATOM 1471 C C . ALA A 1 191 ? -13.783 10.930 20.328 1.00 64.81 191 ALA A C 1
ATOM 1473 O O . ALA A 1 191 ? -14.422 11.029 19.281 1.00 64.81 191 ALA A O 1
ATOM 1474 N N . ARG A 1 192 ? -12.574 11.487 20.465 1.00 71.06 192 ARG A N 1
ATOM 1475 C CA . ARG A 1 192 ? -11.840 12.043 19.316 1.00 71.06 192 ARG A CA 1
ATOM 1476 C C . ARG A 1 192 ? -10.957 10.961 18.722 1.00 71.06 192 ARG A C 1
ATOM 1478 O O . ARG A 1 192 ? -10.102 10.431 19.427 1.00 71.06 192 ARG A O 1
ATOM 1485 N N . ILE A 1 193 ? -11.187 10.654 17.449 1.00 70.62 193 ILE A N 1
ATOM 1486 C CA . ILE A 1 193 ? -10.404 9.689 16.679 1.00 70.62 193 ILE A CA 1
ATOM 1487 C C . ILE A 1 193 ? -9.380 10.476 15.867 1.00 70.62 193 ILE A C 1
ATOM 1489 O O . ILE A 1 193 ? -9.729 11.177 14.920 1.00 70.62 193 ILE A O 1
ATOM 1493 N N . GLU A 1 194 ? -8.120 10.367 16.258 1.00 71.94 194 GLU A N 1
ATOM 1494 C CA . GLU A 1 194 ? -6.987 10.880 15.498 1.00 71.94 194 GLU A CA 1
ATOM 1495 C C . GLU A 1 194 ? -6.391 9.707 14.718 1.00 71.94 194 GLU A C 1
ATOM 1497 O O . GLU A 1 194 ? -5.828 8.780 15.304 1.00 71.94 194 GLU A O 1
ATOM 1502 N N . VAL A 1 195 ? -6.565 9.712 13.396 1.00 68.31 195 VAL A N 1
ATOM 1503 C CA . VAL A 1 195 ? -5.911 8.736 12.520 1.00 68.31 195 VAL A CA 1
ATOM 1504 C C . VAL A 1 195 ? -4.486 9.202 12.280 1.00 68.31 195 VAL A C 1
ATOM 1506 O O . VAL A 1 195 ? -4.279 10.299 11.768 1.00 68.31 195 VAL A O 1
ATOM 1509 N N . GLY A 1 196 ? -3.524 8.391 12.716 1.00 62.62 196 GLY A N 1
ATOM 1510 C CA . GLY A 1 196 ? -2.103 8.691 12.586 1.00 62.62 196 GLY A CA 1
ATOM 1511 C C . GLY A 1 196 ? -1.595 8.316 11.203 1.00 62.62 196 GLY A C 1
ATOM 1512 O O . GLY A 1 196 ? -1.458 9.170 10.336 1.00 62.62 196 GLY A O 1
ATOM 1513 N N . ASP A 1 197 ? -1.368 7.018 11.003 1.00 64.00 197 ASP A N 1
ATOM 1514 C CA . ASP A 1 197 ? -0.713 6.485 9.814 1.00 64.00 197 ASP A CA 1
ATOM 1515 C C . ASP A 1 197 ? -1.457 5.265 9.276 1.00 64.00 197 ASP A C 1
ATOM 1517 O O . ASP A 1 197 ? -2.023 4.467 10.033 1.00 64.00 197 ASP A O 1
ATOM 1521 N N . PHE A 1 198 ? -1.375 5.103 7.959 1.00 58.28 198 PHE A N 1
ATOM 1522 C CA . PHE A 1 198 ? -1.535 3.816 7.311 1.00 58.28 198 PHE A CA 1
ATOM 1523 C C . PHE A 1 198 ? -0.169 3.177 7.172 1.00 58.28 198 PHE A C 1
ATOM 1525 O O . PHE A 1 198 ? 0.675 3.660 6.417 1.00 58.28 198 PHE A O 1
ATOM 1532 N N . LEU A 1 199 ? 0.050 2.092 7.901 1.00 55.28 199 LEU A N 1
ATOM 1533 C CA . LEU A 1 199 ? 1.230 1.279 7.664 1.00 55.28 199 LEU A CA 1
ATOM 1534 C C . LEU A 1 199 ? 0.847 0.306 6.545 1.00 55.28 199 LEU A C 1
ATOM 1536 O O . LEU A 1 199 ? -0.061 -0.503 6.771 1.00 55.28 199 LEU A O 1
ATOM 1540 N N . PRO A 1 200 ? 1.452 0.387 5.342 1.00 53.16 200 PRO A N 1
ATOM 1541 C CA . PRO A 1 200 ? 1.344 -0.732 4.422 1.00 53.16 200 PRO A CA 1
ATOM 1542 C C . PRO A 1 200 ? 1.870 -1.949 5.180 1.00 53.16 200 PRO A C 1
ATOM 1544 O O . PRO A 1 200 ? 2.934 -1.866 5.806 1.00 53.16 200 PRO A O 1
ATOM 1547 N N . GLU A 1 201 ? 1.125 -3.058 5.183 1.00 48.47 201 GLU A N 1
ATOM 1548 C CA . GLU A 1 201 ? 1.759 -4.305 5.591 1.00 48.47 201 GLU A CA 1
ATOM 1549 C C . GLU A 1 201 ? 3.020 -4.469 4.732 1.00 48.47 201 GLU A C 1
ATOM 1551 O O . GLU A 1 201 ? 2.968 -4.210 3.519 1.00 48.47 201 GLU A O 1
ATOM 1556 N N . PRO A 1 202 ? 4.170 -4.824 5.334 1.00 40.31 202 PRO A N 1
ATOM 1557 C CA . PRO A 1 202 ? 5.315 -5.202 4.530 1.00 40.31 202 PRO A CA 1
ATOM 1558 C C . PRO A 1 202 ? 4.837 -6.298 3.569 1.00 40.31 202 PRO A C 1
ATOM 1560 O O . PRO A 1 202 ? 4.095 -7.185 4.003 1.00 40.31 202 PRO A O 1
ATOM 1563 N N . PRO A 1 203 ? 5.183 -6.218 2.273 1.00 36.03 203 PRO A N 1
ATOM 1564 C CA . PRO A 1 203 ? 4.708 -7.196 1.309 1.00 36.03 203 PRO A CA 1
ATOM 1565 C C . PRO A 1 203 ? 5.024 -8.604 1.833 1.00 36.03 203 PRO A C 1
ATOM 1567 O O . PRO A 1 203 ? 6.133 -8.815 2.340 1.00 36.03 203 PRO A O 1
ATOM 1570 N N . PRO A 1 204 ? 4.071 -9.555 1.768 1.00 38.34 204 PRO A N 1
ATOM 1571 C CA . PRO A 1 204 ? 4.399 -10.941 2.041 1.00 38.34 204 PRO A CA 1
ATOM 1572 C C . PRO A 1 204 ? 5.450 -11.340 1.003 1.00 38.34 204 PRO A C 1
ATOM 1574 O O . PRO A 1 204 ? 5.199 -11.223 -0.196 1.00 38.34 204 PRO A O 1
ATOM 1577 N N . TYR A 1 205 ? 6.643 -11.670 1.499 1.00 38.50 205 TYR A N 1
ATOM 1578 C CA . TYR A 1 205 ? 7.804 -12.073 0.706 1.00 38.50 205 TYR A CA 1
ATOM 1579 C C . TYR A 1 205 ? 7.462 -13.117 -0.357 1.00 38.50 205 TYR A C 1
ATOM 1581 O O . TYR A 1 205 ? 6.698 -14.057 -0.026 1.00 38.50 205 TYR A O 1
#

Sequence (205 aa):
MSGEPERHVAFVVEDWDDETERLAARFSVTVQVRGEADGGFDGPRDVPLEEALAWARERATVVYVQLGGQRWSAGSESRVEQGIDQWPEGQVVHPRPPGTPLDGSVQRRDWRLRALVKVPGRGVTEAVVARLREELRGERGVGEVIADRLEDDGIHVLFDIDERSAGAALRGSDPRLAAALRRAGIDGSAARIEVGDFLPEPPPY

Mean predicted aligned error: 14.15 Å

Radius of gyration: 23.69 Å; Cα contacts (8 Å, |Δi|>4): 379; chains: 1; bounding box: 59×32×59 Å

Secondary struct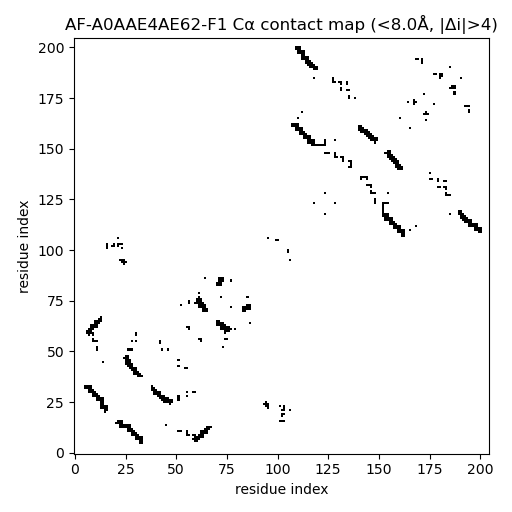ure (DSSP, 8-state):
--PPP--EEEEEEEEEETTTTEEEEEEEEEEEETT-SS-EEE---SB-HHHHHHHHHTT-SEEEEEETTEEEE-SS---SSTTPEEPPTT-----S-TT--TT-TT-PPEEEEEEEEE-SSTT--HHHHHHHHHHHHTSTTEEEEEEEE-TTSEEEEEEEEEHHHHHHHHTT--HHHHHHHHHTT--TTT-EEEEEEEEEPPPP-

Solvent-accessible surface area (backbone atoms only — not comparable to full-atom values): 11690 Å² total; per-residue (Å²): 134,85,72,77,77,88,46,38,38,20,40,39,35,66,34,65,30,84,92,56,78,29,78,55,54,22,19,32,29,40,36,36,36,69,94,43,96,82,42,62,51,78,55,64,60,80,33,53,61,70,59,43,51,55,59,35,55,78,68,12,50,30,26,35,39,39,54,98,91,45,60,24,30,69,25,86,48,61,80,85,55,92,91,52,47,72,52,62,85,84,61,77,70,78,49,68,62,90,93,64,60,86,69,34,86,80,72,75,51,59,31,34,41,34,33,41,34,40,42,86,56,98,73,76,41,71,69,37,42,53,40,31,42,52,43,44,58,70,39,88,70,36,56,64,71,49,57,45,82,44,95,84,34,27,34,44,37,37,35,28,30,40,58,89,51,45,68,40,36,73,70,53,53,36,65,62,62,44,49,22,34,43,76,35,71,38,61,51,88,61,41,46,54,46,64,74,52,75,45,71,62,77,75,85,128

Foldseek 3Di:
DPPDPFAKAKEWEFDADPLQRHGQQWIWIKIATPPDPPRIDTDDTRHHPVVNLVVRQVPHQWYWYDDPNAIATDHVDRPPDPPHHHDDDVPPPPRDDPPQDSSCPPVKFWWKWKKKKAAPDDPDDPLLQVQLLVQQVPDPQWDDWDWDADPRNMIIIIIIHIPVQVVCVCVVRRPSSLVSCVRSVGNSVRIDIDTDDTDGDDPPD

Nearest PDB structures (foldseek):
  7bio-assembly1_A  TM=6.164E-01  e=1.066E-02  Streptomyces bottropensis
  1yz7-assembly1_A  TM=4.853E-01  e=8.932E-03  Pyrococcus abyssi
  2pd1-assembly1_A  TM=5.458E-01  e=2.737E-02  Nitrosomonas europaea
  1r8g-assembly1_A  TM=4.252E-01  e=7.029E-02  Escherichia coli
  5b0b-assembly2_D  TM=5.091E-01  e=1.702E-01  Cannabis sativa

pLDDT: mean 74.41, std 14.07, range [36.03, 94.81]